Protein AF-A0A536GNC9-F1 (afdb_monomer_lite)

pLDDT: mean 83.38, std 13.68, range [36.19, 98.38]

Sequence (190 aa):
APFADLPMSVCVDLARRFGSRLWTELRVPVYYYGEAATRPDRRELERVRRGGFEDLLAHLGDPDRAPDEGPPTVHPSAGATAVGARIPLIAYNVNLKTTDLQVAKDIAKAIRASSGGLPNVKALGFELADRWKVFSVIRDEARSRGVDVDASEIVGTIPLAAAVGVIKDAVIEPAFRMDQILEKRVWAGE

Radius of gyration: 20.21 Å; chains: 1; bounding box: 56×30×54 Å

Foldseek 3Di:
DDDDPDDLVVLLVVLVVVQQCCCVPVVAFEAEEAPNHPDPQRPDVCSLQPPHLVVLQVCLVPPVNAGPGHRSDGDPVHGHYYTYGDDDDWDWFFAKPDPPLVLQQVLQLQQAPVNVHDPPDHGHRDDDPDGGHPDDSSQVSCVVVVIHTDDHDTDDDDDPVVVVVVVCVVVVDPPDDPCVDPVSVVVVVD

Structure (mmCIF, N/CA/C/O backbone):
data_AF-A0A536GNC9-F1
#
_entry.id   AF-A0A536GNC9-F1
#
loop_
_atom_site.group_PDB
_atom_site.id
_atom_site.type_symbol
_atom_site.label_atom_id
_atom_site.label_alt_id
_atom_site.label_comp_id
_atom_site.label_asym_id
_atom_site.label_entity_id
_atom_site.label_seq_id
_atom_site.pdbx_PDB_ins_code
_atom_site.Cartn_x
_atom_site.Cartn_y
_atom_site.Cartn_z
_atom_site.occupancy
_atom_site.B_iso_or_equiv
_atom_site.auth_seq_id
_atom_site.auth_comp_id
_atom_site.auth_asym_id
_atom_site.auth_atom_id
_atom_site.pdbx_PDB_model_num
ATOM 1 N N . ALA A 1 1 ? -8.498 -0.401 -8.076 1.00 83.31 1 ALA A N 1
ATOM 2 C CA . ALA A 1 1 ? -9.152 -1.269 -7.076 1.00 83.31 1 ALA A CA 1
ATOM 3 C C . ALA A 1 1 ? -10.566 -1.536 -7.563 1.00 83.31 1 ALA A C 1
ATOM 5 O O . ALA A 1 1 ? -11.110 -0.630 -8.191 1.00 83.31 1 ALA A O 1
ATOM 6 N N . PRO A 1 2 ? -11.136 -2.731 -7.341 1.00 85.62 2 PRO A N 1
ATOM 7 C CA . PRO A 1 2 ? -12.496 -3.019 -7.772 1.00 85.62 2 PRO A CA 1
ATOM 8 C C . PRO A 1 2 ? -13.489 -2.132 -7.014 1.00 85.62 2 PRO A C 1
ATOM 10 O O . PRO A 1 2 ? -13.263 -1.782 -5.852 1.00 85.62 2 PRO A O 1
ATOM 13 N N . PHE A 1 3 ? -14.569 -1.763 -7.695 1.00 78.06 3 PHE A N 1
ATOM 14 C CA . PHE A 1 3 ? -15.692 -1.011 -7.149 1.00 78.06 3 PHE A CA 1
ATOM 15 C C . PHE A 1 3 ? -16.983 -1.719 -7.559 1.00 78.06 3 PHE A C 1
ATOM 17 O O . PHE A 1 3 ? -17.076 -2.192 -8.693 1.00 78.06 3 PHE A O 1
ATOM 24 N N . ALA A 1 4 ? -17.940 -1.817 -6.631 1.00 76.75 4 ALA A N 1
ATOM 25 C CA . ALA A 1 4 ? -19.041 -2.778 -6.724 1.00 76.75 4 ALA A CA 1
ATOM 26 C C . ALA A 1 4 ? -18.509 -4.173 -7.130 1.00 76.75 4 ALA A C 1
ATOM 28 O O . ALA A 1 4 ? -17.469 -4.600 -6.624 1.00 76.75 4 ALA A O 1
ATOM 29 N N . ASP A 1 5 ? -19.188 -4.854 -8.048 1.00 81.31 5 ASP A N 1
ATOM 30 C CA . ASP A 1 5 ? -18.934 -6.252 -8.412 1.00 81.31 5 ASP A CA 1
ATOM 31 C C . ASP A 1 5 ? -17.886 -6.427 -9.533 1.00 81.31 5 ASP A C 1
ATOM 33 O O . ASP A 1 5 ? -17.770 -7.497 -10.133 1.00 81.31 5 ASP A O 1
ATOM 37 N N . LEU A 1 6 ? -17.093 -5.385 -9.833 1.00 87.19 6 LEU A N 1
ATOM 38 C CA . LEU A 1 6 ? -16.007 -5.468 -10.816 1.00 87.19 6 LEU A CA 1
ATOM 39 C C . LEU A 1 6 ? -14.949 -6.508 -10.390 1.00 87.19 6 LEU A C 1
ATOM 41 O O . LEU A 1 6 ? -14.378 -6.386 -9.302 1.00 87.19 6 LEU A O 1
ATOM 45 N N . PRO A 1 7 ? -14.603 -7.494 -11.239 1.00 93.69 7 PRO A N 1
ATOM 46 C CA . PRO A 1 7 ? -13.626 -8.516 -10.884 1.00 93.69 7 PRO A CA 1
ATOM 47 C C . PRO A 1 7 ? -12.202 -7.947 -10.826 1.00 93.69 7 PRO A C 1
ATOM 49 O O . PRO A 1 7 ? -11.835 -7.018 -11.551 1.00 93.69 7 PRO A O 1
ATOM 52 N N . MET A 1 8 ? -11.356 -8.551 -9.985 1.00 94.81 8 MET A N 1
ATOM 53 C CA . MET A 1 8 ? -9.970 -8.103 -9.792 1.00 94.81 8 MET A CA 1
ATOM 54 C C . MET A 1 8 ? -9.133 -8.165 -11.081 1.00 94.81 8 MET A C 1
ATOM 56 O O . MET A 1 8 ? -8.259 -7.320 -11.265 1.00 94.81 8 MET A O 1
ATOM 60 N N . SER A 1 9 ? -9.425 -9.102 -11.990 1.00 96.25 9 SER A N 1
ATOM 61 C CA . SER A 1 9 ? -8.770 -9.221 -13.303 1.00 96.25 9 SER A CA 1
ATOM 62 C C . SER A 1 9 ? -8.830 -7.919 -14.104 1.00 96.25 9 SER A C 1
ATOM 64 O O . SER A 1 9 ? -7.792 -7.415 -14.514 1.00 96.25 9 SER A O 1
ATOM 66 N N . VAL A 1 10 ? -10.003 -7.284 -14.198 1.00 95.94 10 VAL A N 1
ATOM 67 C CA . VAL A 1 10 ? -10.166 -5.989 -14.885 1.00 95.94 10 VAL A CA 1
ATOM 68 C C . VAL A 1 10 ? -9.288 -4.904 -14.249 1.00 95.94 10 VAL A C 1
ATOM 70 O O . VAL A 1 10 ? -8.728 -4.064 -14.950 1.00 95.94 10 VAL A O 1
ATOM 73 N N . CYS A 1 11 ? -9.091 -4.936 -12.926 1.00 95.88 11 CYS A N 1
ATOM 74 C CA . CYS A 1 11 ? -8.154 -4.028 -12.260 1.00 95.88 11 CYS A CA 1
ATOM 75 C C . CYS A 1 11 ? -6.682 -4.348 -12.562 1.00 95.88 11 CYS A C 1
ATOM 77 O O . CYS A 1 11 ? -5.886 -3.415 -12.651 1.00 95.88 11 CYS A O 1
ATOM 79 N N . VAL A 1 12 ? -6.312 -5.624 -12.710 1.00 97.69 12 VAL A N 1
ATOM 80 C CA . VAL A 1 12 ? -4.961 -6.059 -13.111 1.00 97.69 12 VAL A CA 1
ATOM 81 C C . VAL A 1 12 ? -4.659 -5.623 -14.544 1.00 97.69 12 VAL A C 1
ATOM 83 O O . VAL A 1 12 ? -3.610 -5.028 -14.791 1.00 97.69 12 VAL A O 1
ATOM 86 N N . ASP A 1 13 ? -5.600 -5.832 -15.462 1.00 97.69 13 ASP A N 1
ATOM 87 C CA . ASP A 1 13 ? -5.461 -5.458 -16.869 1.00 97.69 13 ASP A CA 1
ATOM 88 C C . ASP A 1 13 ? -5.359 -3.936 -17.033 1.00 97.69 13 ASP A C 1
ATOM 90 O O . ASP A 1 13 ? -4.504 -3.443 -17.768 1.00 97.69 13 ASP A O 1
ATOM 94 N N . LEU A 1 14 ? -6.176 -3.167 -16.301 1.00 97.38 14 LEU A N 1
ATOM 95 C CA . LEU A 1 14 ? -6.074 -1.704 -16.269 1.00 97.38 14 LEU A CA 1
ATOM 96 C C . LEU A 1 14 ? -4.754 -1.225 -15.649 1.00 97.38 14 LEU A C 1
ATOM 98 O O . LEU A 1 14 ? -4.153 -0.291 -16.177 1.00 97.38 14 LEU A O 1
ATOM 102 N N . ALA A 1 15 ? -4.272 -1.865 -14.579 1.00 97.88 15 ALA A N 1
ATOM 103 C CA . ALA A 1 15 ? -2.987 -1.535 -13.965 1.00 97.88 15 ALA A CA 1
ATOM 104 C C . ALA A 1 15 ? -1.817 -1.761 -14.940 1.00 97.88 15 ALA A C 1
ATOM 106 O O . ALA A 1 15 ? -0.984 -0.873 -15.108 1.00 97.88 15 ALA A O 1
ATOM 107 N N . ARG A 1 16 ? -1.787 -2.900 -15.642 1.00 97.88 16 ARG A N 1
ATOM 108 C CA . ARG A 1 16 ? -0.739 -3.213 -16.631 1.00 97.88 16 ARG A CA 1
ATOM 109 C C . ARG A 1 16 ? -0.825 -2.326 -17.877 1.00 97.88 16 ARG A C 1
ATOM 111 O O . ARG A 1 16 ? 0.182 -1.792 -18.329 1.00 97.88 16 ARG A O 1
ATOM 118 N N . ARG A 1 17 ? -2.033 -2.051 -18.380 1.00 98.31 17 ARG A N 1
ATOM 119 C CA . ARG A 1 17 ? -2.236 -1.087 -19.480 1.00 98.31 17 ARG A CA 1
ATOM 120 C C . ARG A 1 17 ? -1.824 0.337 -19.100 1.00 98.31 17 ARG A C 1
ATOM 122 O O . ARG A 1 17 ? -1.319 1.055 -19.956 1.00 98.31 17 ARG A O 1
ATOM 129 N N . PHE A 1 18 ? -2.019 0.753 -17.848 1.00 98.38 18 PHE A N 1
ATOM 130 C CA . PHE A 1 18 ? -1.536 2.046 -17.362 1.00 98.38 18 PHE A CA 1
ATOM 131 C C . PHE A 1 18 ? -0.007 2.077 -17.255 1.00 98.38 18 PHE A C 1
ATOM 133 O O . PHE A 1 18 ? 0.606 3.012 -17.760 1.00 98.38 18 PHE A O 1
ATOM 140 N N . GLY A 1 19 ? 0.613 1.058 -16.651 1.00 98.19 19 GLY A N 1
ATOM 141 C CA . GLY A 1 19 ? 2.067 1.007 -16.473 1.00 98.19 19 GLY A CA 1
ATOM 142 C C . GLY A 1 19 ? 2.832 1.003 -17.800 1.00 98.19 19 GLY A C 1
ATOM 143 O O . GLY A 1 19 ? 3.713 1.837 -18.006 1.00 98.19 19 GLY A O 1
ATOM 144 N N . SER A 1 20 ? 2.422 0.156 -18.746 1.00 98.12 20 SER A N 1
ATOM 145 C CA . SER A 1 20 ? 3.056 0.087 -20.067 1.00 98.12 20 SER A CA 1
ATOM 146 C C . SER A 1 20 ? 2.907 1.388 -20.871 1.00 98.12 20 SER A C 1
ATOM 148 O O . SER A 1 20 ? 3.845 1.820 -21.546 1.00 98.12 20 SER A O 1
ATOM 150 N N . ARG A 1 21 ? 1.774 2.098 -20.730 1.00 98.38 21 ARG A N 1
ATOM 151 C CA . ARG A 1 21 ? 1.611 3.461 -21.268 1.00 98.38 21 ARG A CA 1
ATOM 152 C C . ARG A 1 21 ? 2.503 4.484 -20.562 1.00 98.38 21 ARG A C 1
ATOM 154 O O . ARG A 1 21 ? 3.123 5.290 -21.245 1.00 98.38 21 ARG A O 1
ATOM 161 N N . LEU A 1 22 ? 2.617 4.441 -19.232 1.00 97.75 22 LEU A N 1
ATOM 162 C CA . LEU A 1 22 ? 3.459 5.363 -18.457 1.00 97.75 22 LEU A CA 1
ATOM 163 C C . LEU A 1 22 ? 4.936 5.271 -18.879 1.00 97.75 22 LEU A C 1
ATOM 165 O O . LEU A 1 22 ? 5.591 6.295 -19.082 1.00 97.75 22 LEU A O 1
ATOM 169 N N . TRP A 1 23 ? 5.436 4.051 -19.091 1.00 97.81 23 TRP A N 1
ATOM 170 C CA . TRP A 1 23 ? 6.768 3.833 -19.651 1.00 97.81 23 TRP A CA 1
ATOM 171 C C . TRP A 1 23 ? 6.865 4.286 -21.119 1.00 97.81 23 TRP A C 1
ATOM 173 O O . TRP A 1 23 ? 7.813 4.978 -21.492 1.00 97.81 23 TRP A O 1
ATOM 183 N N . THR A 1 24 ? 5.898 3.924 -21.966 1.00 97.88 24 THR A N 1
ATOM 184 C CA . THR A 1 24 ? 5.956 4.209 -23.411 1.00 97.88 24 THR A CA 1
ATOM 185 C C . THR A 1 24 ? 5.869 5.705 -23.730 1.00 97.88 24 THR A C 1
ATOM 187 O O . THR A 1 24 ? 6.629 6.193 -24.566 1.00 97.88 24 THR A O 1
ATOM 190 N N . GLU A 1 25 ? 4.964 6.425 -23.064 1.00 97.88 25 GLU A N 1
ATOM 191 C CA . GLU A 1 25 ? 4.634 7.829 -23.340 1.00 97.88 25 GLU A CA 1
ATOM 192 C C . GLU A 1 25 ? 5.481 8.811 -22.521 1.00 97.88 25 GLU A C 1
ATOM 194 O O . GLU A 1 25 ? 5.893 9.838 -23.053 1.00 97.88 25 GLU A O 1
ATOM 199 N N . LEU A 1 26 ? 5.768 8.503 -21.246 1.00 97.25 26 LEU A N 1
ATOM 200 C CA . LEU A 1 26 ? 6.447 9.423 -20.318 1.00 97.25 26 LEU A CA 1
ATOM 201 C C . LEU A 1 26 ? 7.833 8.947 -19.855 1.00 97.25 26 LEU A C 1
ATOM 203 O O . LEU A 1 26 ? 8.497 9.658 -19.107 1.00 97.25 26 LEU A O 1
ATOM 207 N N . ARG A 1 27 ? 8.287 7.757 -20.277 1.00 97.50 27 ARG A N 1
ATOM 208 C CA . ARG A 1 27 ? 9.595 7.175 -19.907 1.00 97.50 27 ARG A CA 1
ATOM 209 C C . ARG A 1 27 ? 9.839 7.067 -18.396 1.00 97.50 27 ARG A C 1
ATOM 211 O O . ARG A 1 27 ? 10.986 7.037 -17.955 1.00 97.50 27 ARG A O 1
ATOM 218 N N . VAL A 1 28 ? 8.770 6.949 -17.606 1.00 97.81 28 VAL A N 1
ATOM 219 C CA . VAL A 1 28 ? 8.854 6.671 -16.165 1.00 97.81 28 VAL A CA 1
ATOM 220 C C . VAL A 1 28 ? 8.891 5.153 -15.957 1.00 97.81 28 VAL A C 1
ATOM 222 O O . VAL A 1 28 ? 7.951 4.484 -16.388 1.00 97.81 28 VAL A O 1
ATOM 225 N N . PRO A 1 29 ? 9.935 4.589 -15.320 1.00 97.44 29 PRO A N 1
ATOM 226 C CA . PRO A 1 29 ? 9.995 3.158 -15.032 1.00 97.44 29 PRO A CA 1
ATOM 227 C C . PRO A 1 29 ? 8.889 2.720 -14.067 1.00 97.44 29 PRO A C 1
ATOM 229 O O . PRO A 1 29 ? 8.530 3.460 -13.142 1.00 97.44 29 PRO A O 1
ATOM 232 N N . VAL A 1 30 ? 8.352 1.514 -14.268 1.00 98.06 30 VAL A N 1
ATOM 233 C CA . VAL A 1 30 ? 7.195 1.005 -13.512 1.00 98.06 30 VAL A CA 1
ATOM 234 C C . VAL A 1 30 ? 7.525 -0.271 -12.754 1.00 98.06 30 VAL A C 1
ATOM 236 O O . VAL A 1 30 ? 8.166 -1.169 -13.287 1.00 98.06 30 VAL A O 1
ATOM 239 N N . TYR A 1 31 ? 7.010 -0.368 -11.531 1.00 97.50 31 TYR A N 1
ATOM 240 C CA . TYR A 1 31 ? 7.010 -1.582 -10.718 1.00 97.50 31 TYR A CA 1
ATOM 241 C C . TYR A 1 31 ? 5.572 -2.038 -10.462 1.00 97.50 31 TYR A C 1
ATOM 243 O O . TYR A 1 31 ? 4.767 -1.265 -9.930 1.00 97.50 31 TYR A O 1
ATOM 251 N N . TYR A 1 32 ? 5.235 -3.283 -10.801 1.00 98.12 32 TYR A N 1
ATOM 252 C CA . TYR A 1 32 ? 3.892 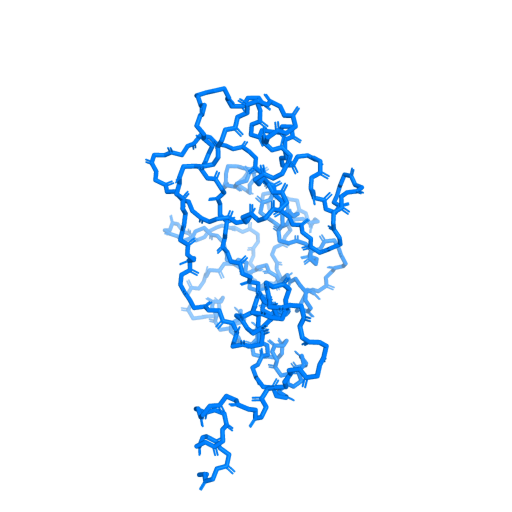-3.819 -10.572 1.00 98.12 32 TYR A CA 1
ATOM 253 C C . TYR A 1 32 ? 3.761 -4.445 -9.179 1.00 98.12 32 TYR A C 1
ATOM 255 O O . TYR A 1 32 ? 4.533 -5.328 -8.811 1.00 98.12 32 TYR A O 1
ATOM 263 N N . TYR A 1 33 ? 2.746 -4.023 -8.417 1.00 97.44 33 TYR A N 1
ATOM 264 C CA . TYR A 1 33 ? 2.484 -4.507 -7.055 1.00 97.44 33 TYR A CA 1
ATOM 265 C C . TYR A 1 33 ? 1.042 -4.996 -6.842 1.00 97.44 33 TYR A C 1
ATOM 267 O O . TYR A 1 33 ? 0.150 -4.802 -7.678 1.00 97.44 33 TYR A O 1
ATOM 275 N N . GLY A 1 34 ? 0.806 -5.642 -5.697 1.00 94.94 34 GLY A N 1
ATOM 276 C CA . GLY A 1 34 ? -0.478 -6.254 -5.362 1.00 94.94 34 GLY A CA 1
ATOM 277 C C . GLY A 1 34 ? -0.826 -7.395 -6.316 1.00 94.94 34 GLY A C 1
ATOM 278 O O . GLY A 1 34 ? 0.040 -8.147 -6.749 1.00 94.94 34 GLY A O 1
ATOM 279 N N . GLU A 1 35 ? -2.096 -7.489 -6.689 1.00 96.56 35 GLU A N 1
ATOM 280 C CA . GLU A 1 35 ? -2.624 -8.493 -7.619 1.00 96.56 35 GLU A CA 1
ATOM 281 C C . GLU A 1 35 ? -2.127 -8.290 -9.061 1.00 96.56 35 GLU A C 1
ATOM 283 O O . GLU A 1 35 ? -2.230 -9.197 -9.881 1.00 96.56 35 GLU A O 1
ATOM 288 N N . ALA A 1 36 ? -1.570 -7.115 -9.386 1.00 97.44 36 ALA A N 1
ATOM 289 C CA . ALA A 1 36 ? -0.965 -6.862 -10.695 1.00 97.44 36 ALA A CA 1
ATOM 290 C C . ALA A 1 36 ? 0.493 -7.338 -10.794 1.00 97.44 36 ALA A C 1
ATOM 292 O O . ALA A 1 36 ? 1.027 -7.388 -11.908 1.00 97.44 36 ALA A O 1
ATOM 293 N N . ALA A 1 37 ? 1.125 -7.679 -9.663 1.00 96.69 37 ALA A N 1
ATOM 294 C CA . ALA A 1 37 ? 2.538 -8.030 -9.585 1.00 96.69 37 ALA A CA 1
ATOM 295 C C . ALA A 1 37 ? 2.928 -9.153 -10.560 1.00 96.69 37 ALA A C 1
ATOM 297 O O . ALA A 1 37 ? 2.192 -10.114 -10.785 1.00 96.69 37 ALA A O 1
ATOM 298 N N . THR A 1 38 ? 4.111 -9.008 -11.144 1.00 94.50 38 THR A N 1
ATOM 299 C CA . THR A 1 38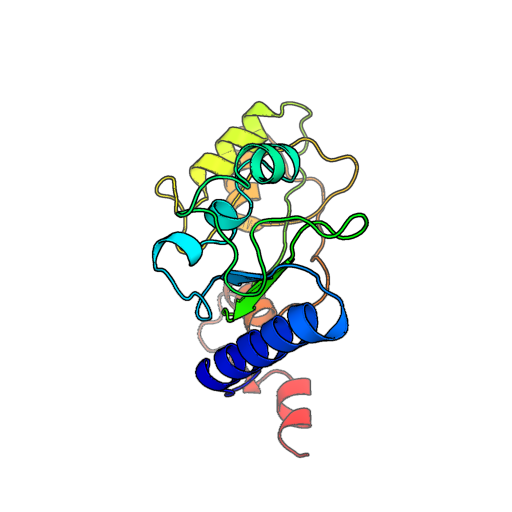 ? 4.775 -9.988 -12.020 1.00 94.50 38 THR A CA 1
ATOM 300 C C . THR A 1 38 ? 5.481 -11.079 -11.215 1.00 94.50 38 THR A C 1
ATOM 302 O O . THR A 1 38 ? 5.533 -12.232 -11.634 1.00 94.50 38 THR A O 1
ATOM 305 N N . ARG A 1 39 ? 6.008 -10.708 -10.041 1.00 92.88 39 ARG A N 1
ATOM 306 C CA . ARG A 1 39 ? 6.803 -11.546 -9.140 1.00 92.88 39 ARG A CA 1
ATOM 307 C C . ARG A 1 39 ? 6.163 -11.606 -7.740 1.00 92.88 39 ARG A C 1
ATOM 309 O O . ARG A 1 39 ? 5.680 -10.577 -7.258 1.00 92.88 39 ARG A O 1
ATOM 316 N N . PRO A 1 40 ? 6.189 -12.757 -7.034 1.00 92.06 40 PRO A N 1
ATOM 317 C CA . PRO A 1 40 ? 5.564 -12.893 -5.710 1.00 92.06 40 PRO A CA 1
ATOM 318 C C . PRO A 1 40 ? 6.115 -11.943 -4.636 1.00 92.06 40 PRO A C 1
ATOM 320 O O . PRO A 1 40 ? 5.386 -11.533 -3.734 1.00 92.06 40 PRO A O 1
ATOM 323 N N . ASP A 1 41 ? 7.392 -11.566 -4.729 1.00 91.00 41 ASP A N 1
ATOM 324 C CA . ASP A 1 41 ? 8.061 -10.654 -3.799 1.00 91.00 41 ASP A CA 1
ATOM 325 C C . ASP A 1 41 ? 7.579 -9.198 -3.915 1.00 91.00 41 ASP A C 1
ATOM 327 O O . ASP A 1 41 ? 7.687 -8.453 -2.940 1.00 91.00 41 ASP A O 1
ATOM 331 N N . ARG A 1 42 ? 6.985 -8.813 -5.053 1.00 93.75 42 ARG A N 1
ATOM 332 C CA . ARG A 1 42 ? 6.457 -7.462 -5.319 1.00 93.75 42 ARG A CA 1
ATOM 333 C C . ARG A 1 42 ? 4.992 -7.269 -4.913 1.00 93.75 42 ARG A C 1
ATOM 335 O O . ARG A 1 42 ? 4.492 -6.150 -4.976 1.00 93.75 42 ARG A O 1
ATOM 342 N N . ARG A 1 43 ? 4.292 -8.314 -4.442 1.00 93.81 43 ARG A N 1
ATOM 343 C CA . ARG A 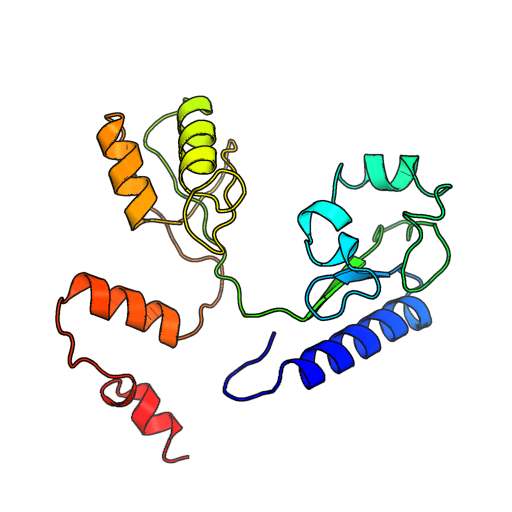1 43 ? 2.877 -8.209 -4.019 1.00 93.81 43 ARG A CA 1
ATOM 344 C C . ARG A 1 43 ? 2.675 -7.155 -2.920 1.00 93.81 43 ARG A C 1
ATOM 346 O O . ARG A 1 43 ? 1.702 -6.406 -2.957 1.00 93.81 43 ARG A O 1
ATOM 353 N N . GLU A 1 44 ? 3.624 -7.045 -1.992 1.00 90.56 44 GLU A N 1
ATOM 354 C CA . GLU A 1 44 ? 3.607 -6.037 -0.927 1.00 90.56 44 GLU A CA 1
ATOM 355 C C . GLU A 1 44 ? 4.284 -4.729 -1.355 1.00 90.56 44 GLU A C 1
ATOM 357 O O . GLU A 1 44 ? 5.491 -4.689 -1.601 1.00 90.56 44 GLU A O 1
ATOM 362 N N . LEU A 1 45 ? 3.529 -3.625 -1.354 1.00 91.44 45 LEU A N 1
ATOM 363 C CA . LEU A 1 45 ? 4.037 -2.296 -1.718 1.00 91.44 45 LEU A CA 1
ATOM 364 C C . LEU A 1 45 ? 5.241 -1.869 -0.859 1.00 91.44 45 LEU A C 1
ATOM 366 O O . LEU A 1 45 ? 6.146 -1.210 -1.355 1.00 91.44 45 LEU A O 1
ATOM 370 N N . GLU A 1 46 ? 5.287 -2.262 0.416 1.00 89.50 46 GLU A N 1
ATOM 371 C CA . GLU A 1 46 ? 6.382 -1.972 1.356 1.00 89.50 46 GLU A CA 1
ATOM 372 C C . GLU A 1 46 ? 7.669 -2.764 1.070 1.00 89.50 46 GLU A C 1
ATOM 374 O O . GLU A 1 46 ? 8.720 -2.439 1.622 1.00 89.50 46 GLU A O 1
ATOM 379 N N . ARG A 1 47 ? 7.611 -3.793 0.213 1.00 90.00 47 ARG A N 1
ATOM 380 C CA . ARG A 1 47 ? 8.809 -4.409 -0.373 1.00 90.00 47 ARG A CA 1
ATOM 381 C C . ARG A 1 47 ? 9.284 -3.603 -1.580 1.00 90.00 47 ARG A C 1
ATOM 383 O O . ARG A 1 47 ? 10.462 -3.279 -1.639 1.00 90.00 47 ARG A O 1
ATOM 390 N N . VAL A 1 48 ? 8.366 -3.214 -2.468 1.00 92.19 48 VAL A N 1
ATOM 391 C CA . VAL A 1 48 ? 8.669 -2.432 -3.683 1.00 92.19 48 VAL A CA 1
ATOM 392 C C . VAL A 1 48 ? 9.270 -1.057 -3.357 1.00 92.19 48 VAL A C 1
ATOM 394 O O . VAL A 1 48 ? 10.264 -0.675 -3.959 1.00 92.19 48 VAL A O 1
ATOM 397 N N . ARG A 1 49 ? 8.720 -0.330 -2.371 1.00 92.19 49 ARG A N 1
ATOM 398 C CA . ARG A 1 49 ? 9.215 0.998 -1.937 1.00 92.19 49 ARG A CA 1
ATOM 399 C C . ARG A 1 49 ? 10.216 0.959 -0.772 1.00 92.19 49 ARG A C 1
ATOM 401 O O . ARG A 1 49 ? 10.375 1.957 -0.067 1.00 92.19 49 ARG A O 1
ATOM 408 N N . ARG A 1 50 ? 10.822 -0.200 -0.487 1.00 89.44 50 ARG A N 1
ATOM 409 C CA . ARG A 1 50 ? 11.777 -0.338 0.624 1.00 89.44 50 ARG A CA 1
ATOM 410 C C . ARG A 1 50 ? 12.940 0.641 0.435 1.00 89.44 50 ARG A C 1
ATOM 412 O O . ARG A 1 50 ? 13.431 0.793 -0.672 1.00 89.44 50 ARG A O 1
ATOM 419 N N . GLY A 1 51 ? 13.337 1.306 1.521 1.00 87.12 51 GLY A N 1
ATOM 420 C CA . GLY A 1 51 ? 14.481 2.222 1.545 1.00 87.12 51 GLY A CA 1
ATOM 421 C C . GLY A 1 51 ? 14.291 3.568 0.827 1.00 87.12 51 GLY A C 1
ATOM 422 O O . GLY A 1 51 ? 15.181 4.405 0.905 1.00 87.12 51 GLY A O 1
ATOM 423 N N . GLY A 1 52 ? 13.140 3.822 0.195 1.00 90.31 52 GLY A N 1
ATOM 424 C CA . GLY A 1 52 ? 12.842 5.116 -0.426 1.00 90.31 52 GLY A CA 1
ATOM 425 C C . GLY A 1 52 ? 13.479 5.304 -1.806 1.00 90.31 52 GLY A C 1
ATOM 426 O O . GLY A 1 52 ? 13.631 4.351 -2.570 1.00 90.31 52 GLY A O 1
ATOM 427 N N . PHE A 1 53 ? 13.792 6.553 -2.149 1.00 90.44 53 PHE A N 1
ATOM 428 C CA . PHE A 1 53 ? 14.346 6.922 -3.456 1.00 90.44 53 PHE A CA 1
ATOM 429 C C . PHE A 1 53 ? 15.862 6.690 -3.508 1.00 90.44 53 PHE A C 1
ATOM 431 O O . PHE A 1 53 ? 16.407 6.252 -4.518 1.00 90.44 53 PHE A O 1
ATOM 438 N N . GLU A 1 54 ? 16.527 6.906 -2.382 1.00 92.75 54 GLU A N 1
ATOM 439 C CA . GLU A 1 54 ? 17.963 6.772 -2.172 1.00 92.75 54 GLU A CA 1
ATOM 440 C C . GLU A 1 54 ? 18.400 5.305 -2.312 1.00 92.75 54 GLU A C 1
ATOM 442 O O . GLU A 1 54 ? 19.371 4.997 -3.003 1.00 92.75 54 GLU A O 1
ATOM 447 N N . ASP A 1 55 ? 17.632 4.380 -1.726 1.00 92.69 55 ASP A N 1
ATOM 448 C CA . ASP A 1 55 ? 17.858 2.937 -1.855 1.00 92.69 55 ASP A CA 1
ATOM 449 C C . ASP A 1 55 ? 17.521 2.406 -3.258 1.00 92.69 55 ASP A C 1
ATOM 451 O O . ASP A 1 55 ? 18.181 1.485 -3.736 1.00 92.69 55 ASP A O 1
ATOM 455 N N . LEU A 1 56 ? 16.542 3.005 -3.952 1.00 92.00 56 LEU A N 1
ATOM 456 C CA . LEU A 1 56 ? 16.276 2.712 -5.364 1.00 92.00 56 LEU A CA 1
ATOM 457 C C . LEU A 1 56 ? 17.478 3.103 -6.237 1.00 92.00 56 LEU A C 1
ATOM 459 O O . LEU A 1 56 ? 17.940 2.275 -7.019 1.00 92.00 56 LEU A O 1
ATOM 463 N N . LEU A 1 57 ? 18.015 4.318 -6.069 1.00 92.31 57 LEU A N 1
ATOM 464 C CA . LEU A 1 57 ? 19.211 4.784 -6.783 1.00 92.31 57 LEU A CA 1
ATOM 465 C C . LEU A 1 57 ? 20.420 3.868 -6.544 1.00 92.31 57 LEU A C 1
ATOM 467 O O . LEU A 1 57 ? 21.124 3.524 -7.493 1.00 92.31 57 LEU A O 1
ATOM 471 N N . ALA A 1 58 ? 20.635 3.434 -5.298 1.00 93.19 58 ALA A N 1
ATOM 472 C CA . ALA A 1 58 ? 21.735 2.541 -4.932 1.00 93.19 58 ALA A CA 1
ATOM 473 C C . ALA A 1 58 ? 21.653 1.144 -5.584 1.00 93.19 58 ALA A C 1
ATOM 475 O O . ALA A 1 58 ? 22.676 0.473 -5.708 1.00 93.19 58 ALA A O 1
ATOM 476 N N . HIS A 1 59 ? 20.465 0.712 -6.022 1.00 91.25 59 HIS A N 1
ATOM 477 C CA . HIS A 1 59 ? 20.213 -0.635 -6.547 1.00 91.25 59 HIS A CA 1
ATOM 478 C C . HIS A 1 59 ? 19.786 -0.671 -8.026 1.00 91.25 59 HIS A C 1
ATOM 480 O O . HIS A 1 59 ? 19.309 -1.698 -8.501 1.00 91.25 59 HIS A O 1
ATOM 486 N N . LEU A 1 60 ? 19.997 0.399 -8.801 1.00 88.56 60 LEU A N 1
ATOM 487 C CA . LEU A 1 60 ? 19.719 0.384 -10.249 1.00 88.56 60 LEU A CA 1
ATOM 488 C C . LEU A 1 60 ? 20.561 -0.650 -11.028 1.00 88.56 60 LEU A C 1
ATOM 490 O O . LEU A 1 60 ? 20.185 -1.059 -12.119 1.00 88.56 60 LEU A O 1
ATOM 494 N N . GLY A 1 61 ? 21.689 -1.107 -10.477 1.00 84.38 61 GLY A N 1
ATOM 495 C CA . GLY A 1 61 ? 22.488 -2.188 -11.066 1.00 84.38 61 GLY A CA 1
ATOM 496 C C . GLY A 1 61 ? 21.987 -3.611 -10.773 1.00 84.38 61 GLY A C 1
ATOM 497 O O . GLY A 1 61 ? 22.556 -4.556 -11.310 1.00 84.38 61 GLY A O 1
ATOM 498 N N . ASP A 1 62 ? 20.977 -3.783 -9.914 1.00 90.62 62 ASP A N 1
ATOM 499 C CA . ASP A 1 62 ? 20.527 -5.084 -9.405 1.00 90.62 62 ASP A CA 1
ATOM 500 C C . ASP A 1 62 ? 19.405 -5.687 -10.286 1.00 90.62 62 ASP A C 1
ATOM 502 O O . ASP A 1 62 ? 18.295 -5.141 -10.322 1.00 90.62 62 ASP A O 1
ATOM 506 N N . PRO A 1 63 ? 19.636 -6.829 -10.973 1.00 88.06 63 PRO A N 1
ATOM 507 C CA . PRO A 1 63 ? 18.621 -7.481 -11.803 1.00 88.06 63 PRO A CA 1
ATOM 508 C C . PRO A 1 63 ? 17.363 -7.904 -11.034 1.00 88.06 63 PRO A C 1
ATOM 510 O O . PRO A 1 63 ? 16.273 -7.902 -11.607 1.00 88.06 63 PRO A O 1
ATOM 513 N N . ASP A 1 64 ? 17.468 -8.224 -9.740 1.00 87.88 64 ASP A N 1
ATOM 514 C CA . ASP A 1 64 ? 16.305 -8.589 -8.926 1.00 87.88 64 ASP A CA 1
ATOM 515 C C . ASP A 1 64 ? 15.426 -7.380 -8.571 1.00 87.88 64 ASP A C 1
ATOM 517 O O . ASP A 1 64 ? 14.214 -7.513 -8.339 1.00 87.88 64 ASP A O 1
ATOM 521 N N . ARG A 1 65 ? 16.007 -6.178 -8.619 1.00 88.56 65 ARG A N 1
ATOM 522 C CA . ARG A 1 65 ? 15.334 -4.892 -8.391 1.00 88.56 65 ARG A CA 1
ATOM 523 C C . ARG A 1 65 ? 15.069 -4.099 -9.677 1.00 88.56 65 ARG A C 1
ATOM 525 O O . ARG A 1 65 ? 14.565 -2.979 -9.593 1.00 88.56 65 ARG A O 1
ATOM 532 N N . ALA A 1 66 ? 15.300 -4.681 -10.855 1.00 93.25 66 ALA A N 1
ATOM 533 C CA . ALA A 1 66 ? 14.943 -4.074 -12.139 1.00 93.25 66 ALA A CA 1
ATOM 534 C C . ALA A 1 66 ? 13.416 -3.833 -12.265 1.00 93.25 66 ALA A C 1
ATOM 536 O O . ALA A 1 66 ? 12.631 -4.653 -11.776 1.00 93.25 66 ALA A O 1
ATOM 537 N N . PRO A 1 67 ? 12.963 -2.734 -12.895 1.00 96.00 67 PRO A N 1
ATOM 538 C CA . PRO A 1 67 ? 11.542 -2.444 -13.090 1.00 96.00 67 PRO A CA 1
ATOM 539 C C . PRO A 1 67 ? 10.858 -3.463 -14.011 1.00 96.00 67 PRO A C 1
ATOM 541 O O . PRO A 1 67 ? 11.503 -4.222 -14.729 1.00 96.00 67 PRO A O 1
ATOM 544 N N . ASP A 1 68 ? 9.530 -3.485 -13.959 1.00 96.81 68 ASP A N 1
ATOM 545 C CA . ASP A 1 68 ? 8.679 -4.328 -14.799 1.00 96.81 68 ASP A CA 1
ATOM 546 C C . ASP A 1 68 ? 8.395 -3.699 -16.175 1.00 96.81 68 ASP A C 1
ATOM 548 O O . ASP A 1 68 ? 8.183 -4.419 -17.147 1.00 96.81 68 ASP A O 1
ATOM 552 N N . GLU A 1 69 ? 8.426 -2.364 -16.275 1.00 97.44 69 GLU A N 1
ATOM 553 C CA . GLU A 1 69 ? 8.438 -1.636 -17.551 1.00 97.44 69 GLU A CA 1
ATOM 554 C C . GLU A 1 69 ? 9.603 -0.636 -17.560 1.00 97.44 69 GLU A C 1
ATOM 556 O O . GLU A 1 69 ? 9.749 0.169 -16.633 1.00 97.44 69 GLU A O 1
ATOM 561 N N . GLY A 1 70 ? 10.390 -0.651 -18.637 1.00 95.56 70 GLY A N 1
ATOM 562 C CA . GLY A 1 70 ? 11.540 0.233 -18.843 1.00 95.56 70 GLY A CA 1
ATOM 563 C C . GLY A 1 70 ? 12.894 -0.354 -18.419 1.00 95.56 70 GLY A C 1
ATOM 564 O O . GLY A 1 70 ? 12.967 -1.471 -17.913 1.00 95.56 70 GLY A O 1
ATOM 565 N N . PRO A 1 71 ? 13.998 0.371 -18.677 1.00 94.69 71 PRO A N 1
ATOM 566 C CA . PRO A 1 71 ? 15.324 0.015 -18.189 1.00 94.69 71 PRO A CA 1
ATOM 567 C C . PRO A 1 71 ? 15.444 0.325 -16.685 1.00 94.69 71 PRO A C 1
ATOM 569 O O . PRO A 1 71 ? 14.685 1.152 -16.173 1.00 94.69 71 PRO A O 1
ATOM 572 N N . PRO A 1 72 ? 16.422 -0.263 -15.974 1.00 93.06 72 PRO A N 1
ATOM 573 C CA . PRO A 1 72 ? 16.681 0.048 -14.573 1.00 93.06 72 PRO A CA 1
ATOM 574 C C . PRO A 1 72 ? 17.391 1.405 -14.435 1.00 93.06 72 PRO A C 1
ATOM 576 O O . PRO A 1 72 ? 18.599 1.509 -14.238 1.00 93.06 72 PRO A O 1
ATOM 579 N N . THR A 1 73 ? 16.614 2.473 -14.578 1.00 92.69 73 THR A N 1
ATOM 580 C CA . THR A 1 73 ? 17.010 3.866 -14.349 1.00 92.69 73 THR A CA 1
ATOM 581 C C . THR A 1 73 ? 15.952 4.561 -13.482 1.00 92.69 73 THR A C 1
ATOM 583 O O . THR A 1 73 ? 15.057 3.912 -12.939 1.00 92.69 73 THR A O 1
ATOM 586 N N . VAL A 1 74 ? 16.027 5.886 -13.343 1.00 94.38 74 VAL A N 1
ATOM 587 C CA . VAL A 1 74 ? 14.925 6.710 -12.824 1.00 94.38 74 VAL A CA 1
ATOM 588 C C . VAL A 1 74 ? 14.627 7.857 -13.785 1.00 94.38 74 VAL A C 1
ATOM 590 O O . VAL A 1 74 ? 15.523 8.358 -14.466 1.00 94.38 74 VAL A O 1
ATOM 593 N N . HIS A 1 75 ? 13.373 8.303 -13.827 1.00 95.56 75 HIS A N 1
ATOM 594 C CA . HIS A 1 75 ? 12.997 9.524 -14.528 1.00 95.56 75 HIS A CA 1
ATOM 595 C C . HIS A 1 75 ? 13.469 10.756 -13.728 1.00 95.56 75 HIS A C 1
ATOM 597 O O . HIS A 1 75 ? 13.116 10.852 -12.547 1.00 95.56 75 HIS A O 1
ATOM 603 N N . PRO A 1 76 ? 14.194 11.727 -14.325 1.00 91.38 76 PRO A N 1
ATOM 604 C CA . PRO A 1 76 ? 14.877 12.794 -13.578 1.00 91.38 76 PRO A CA 1
ATOM 605 C C . PRO A 1 76 ? 14.002 13.617 -12.623 1.00 91.38 76 PRO A C 1
ATOM 607 O O . PRO A 1 76 ? 14.487 14.062 -11.589 1.00 91.38 76 PRO A O 1
ATOM 610 N N . SER A 1 77 ? 12.720 13.809 -12.948 1.00 92.19 77 SER A N 1
ATOM 611 C CA . SER A 1 77 ? 11.759 14.568 -12.130 1.00 92.19 77 SER A CA 1
ATOM 612 C C . SER A 1 77 ? 10.641 13.726 -11.502 1.00 92.19 77 SER A C 1
ATOM 614 O O . SER A 1 77 ? 9.785 14.283 -10.820 1.00 92.19 77 SER A O 1
ATOM 616 N N . ALA A 1 78 ? 10.605 12.409 -11.746 1.00 90.62 78 ALA A N 1
ATOM 617 C CA . ALA A 1 78 ? 9.487 11.545 -11.331 1.00 90.62 78 ALA A CA 1
ATOM 618 C C . ALA A 1 78 ? 9.907 10.215 -10.675 1.00 90.62 78 ALA A C 1
ATOM 620 O O . ALA A 1 78 ? 9.044 9.450 -10.248 1.00 90.62 78 ALA A O 1
ATOM 621 N N . GLY A 1 79 ? 11.208 9.919 -10.583 1.00 94.44 79 GLY A N 1
ATOM 622 C CA . GLY A 1 79 ? 11.700 8.685 -9.973 1.00 94.44 79 GLY A CA 1
ATOM 623 C C . GLY A 1 79 ? 11.262 7.442 -10.753 1.00 94.44 79 GLY A C 1
ATOM 624 O O . GLY A 1 79 ? 11.491 7.342 -11.958 1.00 94.44 79 GLY A O 1
ATOM 625 N N . ALA A 1 80 ? 10.616 6.506 -10.062 1.00 95.62 80 ALA A N 1
ATOM 626 C CA . ALA A 1 80 ? 9.927 5.359 -10.648 1.00 95.62 80 ALA A CA 1
ATOM 627 C C . ALA A 1 80 ? 8.563 5.177 -9.962 1.00 95.62 80 ALA A C 1
ATOM 629 O O . ALA A 1 80 ? 8.386 5.564 -8.805 1.00 95.62 80 ALA A O 1
ATOM 630 N N . THR A 1 81 ? 7.585 4.595 -10.661 1.00 96.81 81 THR A N 1
ATOM 631 C CA . THR A 1 81 ? 6.189 4.529 -10.193 1.00 96.81 81 THR A CA 1
ATOM 632 C C . THR A 1 81 ? 5.758 3.104 -9.848 1.00 96.81 81 THR A C 1
ATOM 634 O O . THR A 1 81 ? 5.850 2.196 -10.670 1.00 96.81 81 THR A O 1
ATOM 637 N N . ALA A 1 82 ? 5.210 2.909 -8.646 1.00 96.75 82 ALA A N 1
ATOM 638 C CA . ALA A 1 82 ? 4.574 1.653 -8.253 1.00 96.75 82 ALA A CA 1
ATOM 639 C C . ALA A 1 82 ? 3.094 1.633 -8.686 1.00 96.75 82 ALA A C 1
ATOM 641 O O . ALA A 1 82 ? 2.274 2.398 -8.172 1.00 96.75 82 ALA A O 1
ATOM 642 N N . VAL A 1 83 ? 2.737 0.737 -9.606 1.00 98.00 83 VAL A N 1
ATOM 643 C CA . VAL A 1 83 ? 1.386 0.588 -10.179 1.00 98.00 83 VAL A CA 1
ATOM 644 C C . VAL A 1 83 ? 0.785 -0.738 -9.715 1.00 98.00 83 VAL A C 1
ATOM 646 O O . VAL A 1 83 ? 1.474 -1.752 -9.696 1.00 98.00 83 VAL A O 1
ATOM 649 N N . GLY A 1 84 ? -0.492 -0.782 -9.321 1.00 96.75 84 GLY A N 1
ATOM 650 C CA . GLY A 1 84 ? -1.031 -2.013 -8.736 1.00 96.75 84 GLY A CA 1
ATOM 651 C C . GLY A 1 84 ? -2.546 -2.142 -8.687 1.00 96.75 84 GLY A C 1
ATOM 652 O O . GLY A 1 84 ? -3.282 -1.174 -8.490 1.00 96.75 84 GLY A O 1
ATOM 653 N N . ALA A 1 85 ? -2.994 -3.390 -8.805 1.00 95.81 85 ALA A N 1
ATOM 654 C CA . ALA A 1 85 ? -4.354 -3.818 -8.511 1.00 95.81 85 ALA A CA 1
ATOM 655 C C . ALA A 1 85 ? -4.409 -4.391 -7.090 1.00 95.81 85 ALA A C 1
ATOM 657 O O . ALA A 1 85 ? -3.498 -5.090 -6.658 1.00 95.81 85 ALA A O 1
ATOM 658 N N . ARG A 1 86 ? -5.459 -4.060 -6.340 1.00 91.69 86 ARG A N 1
ATOM 659 C CA . ARG A 1 86 ? -5.670 -4.488 -4.950 1.00 91.69 86 ARG A CA 1
ATOM 660 C C . ARG A 1 86 ? -7.102 -4.196 -4.528 1.00 91.69 86 ARG A C 1
ATOM 662 O O . ARG A 1 86 ? -7.758 -3.359 -5.155 1.00 91.69 86 ARG A O 1
ATOM 669 N N . ILE A 1 87 ? -7.555 -4.837 -3.452 1.00 85.88 87 ILE A N 1
ATOM 670 C CA . ILE A 1 87 ? -8.784 -4.444 -2.747 1.00 85.88 87 ILE A CA 1
ATOM 671 C C . ILE A 1 87 ? -8.685 -2.983 -2.256 1.00 85.88 87 ILE A C 1
ATOM 673 O O . ILE A 1 87 ? -7.569 -2.493 -2.041 1.00 85.88 87 ILE A O 1
ATOM 677 N N . PRO A 1 88 ? -9.811 -2.266 -2.081 1.00 80.75 88 PRO A N 1
ATOM 678 C CA . PRO A 1 88 ? -9.805 -0.940 -1.469 1.00 80.75 88 PRO A CA 1
ATOM 679 C C . PRO A 1 88 ? -9.100 -0.944 -0.104 1.00 80.75 88 PRO A C 1
ATOM 681 O O . PRO A 1 88 ? -9.297 -1.850 0.702 1.00 80.75 88 PRO A O 1
ATOM 684 N N . LEU A 1 89 ? -8.289 0.083 0.157 1.00 81.06 89 LEU A N 1
ATOM 685 C CA . LEU A 1 89 ? -7.639 0.322 1.447 1.00 81.06 89 LEU A CA 1
ATOM 686 C C . LEU A 1 89 ? -8.150 1.639 2.021 1.00 81.06 89 LEU A C 1
ATOM 688 O O . LEU A 1 89 ? -8.252 2.626 1.298 1.00 81.06 89 LEU A O 1
ATOM 692 N N . ILE A 1 90 ? -8.407 1.642 3.323 1.00 76.25 90 ILE A N 1
ATOM 693 C CA . ILE A 1 90 ? -8.784 2.822 4.099 1.00 76.25 90 ILE A CA 1
ATOM 694 C C . ILE A 1 90 ? -7.500 3.406 4.697 1.00 76.25 90 ILE A C 1
ATOM 696 O O . ILE A 1 90 ? -6.793 2.705 5.421 1.00 76.25 90 ILE A O 1
ATOM 700 N N . ALA A 1 91 ? -7.173 4.655 4.362 1.00 70.56 91 ALA A N 1
ATOM 701 C CA . ALA A 1 91 ? -6.013 5.367 4.903 1.00 70.56 91 ALA A CA 1
ATOM 702 C C . ALA A 1 91 ? -6.410 6.167 6.161 1.00 70.56 91 ALA A C 1
ATOM 704 O O . ALA A 1 91 ? -7.509 6.723 6.239 1.00 70.56 91 ALA A O 1
ATOM 705 N N . TYR A 1 92 ? -5.571 6.079 7.202 1.00 70.94 92 TYR A N 1
ATOM 706 C CA . TYR A 1 92 ? -6.003 6.185 8.603 1.00 70.94 92 TYR A CA 1
ATOM 707 C C . TYR A 1 92 ? -4.724 6.217 9.519 1.00 70.94 92 TYR A C 1
ATOM 709 O O . TYR A 1 92 ? -3.978 5.240 9.524 1.00 70.94 92 TYR A O 1
ATOM 717 N N . ASN A 1 93 ? -4.460 7.310 10.265 1.00 75.00 93 ASN A N 1
ATOM 718 C CA . ASN A 1 93 ? -3.332 7.566 11.216 1.00 75.00 93 ASN A CA 1
ATOM 719 C C . ASN A 1 93 ? -3.779 8.052 12.657 1.00 75.00 93 ASN A C 1
ATOM 721 O O . ASN A 1 93 ? -4.333 9.136 12.772 1.00 75.00 93 ASN A O 1
ATOM 725 N N . VAL A 1 94 ? -3.622 7.349 13.803 1.00 73.56 94 VAL A N 1
ATOM 726 C CA . VAL A 1 94 ? -4.240 7.834 15.085 1.00 73.56 94 VAL A CA 1
ATOM 727 C C . VAL A 1 94 ? -3.364 8.857 15.800 1.00 73.56 94 VAL A C 1
ATOM 729 O O . VAL A 1 94 ? -2.170 8.650 15.980 1.00 73.56 94 VAL A O 1
ATOM 732 N N . ASN A 1 95 ? -4.008 9.910 16.314 1.00 78.19 95 ASN A N 1
ATOM 733 C CA . ASN A 1 95 ? -3.384 10.941 17.137 1.00 78.19 95 ASN A CA 1
ATOM 734 C C . ASN A 1 95 ? -3.537 10.603 18.625 1.00 78.19 95 ASN A C 1
ATOM 736 O O . ASN A 1 95 ? -4.649 10.608 19.163 1.00 78.19 95 ASN A O 1
ATOM 740 N N . LEU A 1 96 ? -2.418 10.333 19.286 1.00 80.19 96 LEU A N 1
ATOM 741 C CA . LEU A 1 96 ? -2.347 10.043 20.717 1.00 80.19 96 LEU A CA 1
ATOM 742 C C . LEU A 1 96 ? -2.110 11.341 21.507 1.00 80.19 96 LEU A C 1
ATOM 744 O O . LEU A 1 96 ? -1.419 12.234 21.020 1.00 80.19 96 LEU A O 1
ATOM 748 N N . LYS A 1 97 ? -2.616 11.444 22.742 1.00 81.56 97 LYS A N 1
ATOM 749 C CA . LYS A 1 97 ? -2.278 12.537 23.677 1.00 81.56 97 LYS A CA 1
ATOM 750 C C . LYS A 1 97 ? -0.918 12.311 24.350 1.00 81.56 97 LYS A C 1
ATOM 752 O O . LYS A 1 97 ? -0.813 12.296 25.571 1.00 81.56 97 LYS A O 1
ATOM 757 N N . THR A 1 98 ? 0.126 12.106 23.552 1.00 82.00 98 THR A N 1
ATOM 758 C CA . THR A 1 98 ? 1.510 12.007 24.029 1.00 82.00 98 THR A CA 1
ATOM 759 C C . THR A 1 98 ? 2.490 12.445 22.944 1.00 82.00 98 THR A C 1
ATOM 761 O O . THR A 1 98 ? 2.235 12.243 21.758 1.00 82.00 98 THR A O 1
ATOM 764 N N . THR A 1 99 ? 3.616 13.024 23.357 1.00 82.38 99 THR A N 1
ATOM 765 C CA . THR A 1 99 ? 4.795 13.251 22.506 1.00 82.38 99 THR A CA 1
ATOM 766 C C . THR A 1 99 ? 5.747 12.049 22.500 1.00 82.38 99 THR A C 1
ATOM 768 O O . THR A 1 99 ? 6.716 12.041 21.744 1.00 82.38 99 THR A O 1
ATOM 771 N N . ASP A 1 100 ? 5.484 11.011 23.305 1.00 88.25 100 ASP A N 1
ATOM 772 C CA . ASP A 1 100 ? 6.286 9.789 23.301 1.00 88.25 100 ASP A CA 1
ATOM 773 C C . ASP A 1 100 ? 6.007 8.934 22.053 1.00 88.25 100 ASP A C 1
ATOM 775 O O . ASP A 1 100 ? 5.079 8.121 21.979 1.00 88.25 100 ASP A O 1
ATOM 779 N N . LEU A 1 101 ? 6.886 9.101 21.068 1.00 88.25 101 LEU A N 1
ATOM 780 C CA . LEU A 1 101 ? 6.928 8.327 19.836 1.00 88.25 101 LEU A CA 1
ATOM 781 C C . LEU A 1 101 ? 7.092 6.809 20.072 1.00 88.25 101 LEU A C 1
ATOM 783 O O . LEU A 1 101 ? 6.712 6.017 19.203 1.00 88.25 101 LEU A O 1
ATOM 787 N N . GLN A 1 102 ? 7.634 6.360 21.210 1.00 92.56 102 GLN A N 1
ATOM 788 C CA . GLN A 1 102 ? 7.744 4.931 21.503 1.00 92.56 102 GLN A CA 1
ATOM 789 C C . GLN A 1 102 ? 6.373 4.300 21.773 1.00 92.56 102 GLN A C 1
ATOM 791 O O . GLN A 1 102 ? 6.118 3.207 21.268 1.00 92.56 102 GLN A O 1
ATOM 796 N N . VAL A 1 103 ? 5.451 5.009 22.438 1.00 89.75 103 VAL A N 1
ATOM 797 C CA . VAL A 1 103 ? 4.054 4.557 22.593 1.00 89.75 103 VAL A CA 1
ATOM 798 C C . VAL A 1 103 ? 3.415 4.334 21.219 1.00 89.75 103 VAL A C 1
ATOM 800 O O . VAL A 1 103 ? 2.854 3.270 20.965 1.00 89.75 103 VAL A O 1
ATOM 803 N N . ALA A 1 104 ? 3.566 5.279 20.285 1.00 88.06 104 ALA A N 1
ATOM 804 C CA . ALA A 1 104 ? 3.030 5.132 18.929 1.00 88.06 104 ALA A CA 1
ATOM 805 C C . ALA A 1 104 ? 3.635 3.928 18.174 1.00 88.06 104 ALA A C 1
ATOM 807 O O . ALA A 1 104 ? 2.917 3.200 17.482 1.00 88.06 104 ALA A O 1
ATOM 808 N N . LYS A 1 105 ? 4.948 3.691 18.310 1.00 91.94 105 LYS A N 1
ATOM 809 C CA . LYS A 1 105 ? 5.651 2.547 17.696 1.00 91.94 105 LYS A CA 1
ATOM 810 C C . LYS A 1 105 ? 5.201 1.205 18.273 1.00 91.94 105 LYS A C 1
ATOM 812 O O . LYS A 1 105 ? 5.007 0.258 17.509 1.00 91.94 105 LYS A O 1
ATOM 817 N N . ASP A 1 106 ? 5.017 1.131 19.586 1.00 93.38 106 ASP A N 1
ATOM 818 C CA . ASP A 1 106 ? 4.532 -0.055 20.290 1.00 93.38 106 ASP A CA 1
ATOM 819 C C . ASP A 1 106 ? 3.105 -0.418 19.871 1.00 93.38 106 ASP A C 1
ATOM 821 O O . ASP A 1 106 ? 2.848 -1.558 19.487 1.00 93.38 106 ASP A O 1
ATOM 825 N N . ILE A 1 107 ? 2.196 0.561 19.867 1.00 89.69 107 ILE A N 1
ATOM 826 C CA . ILE A 1 107 ? 0.808 0.388 19.423 1.00 89.69 107 ILE A CA 1
ATOM 827 C C . ILE A 1 107 ? 0.775 -0.105 17.971 1.00 89.69 107 ILE A C 1
ATOM 829 O O . ILE A 1 107 ? 0.131 -1.107 17.658 1.00 89.69 107 ILE A O 1
ATOM 833 N N . ALA A 1 108 ? 1.530 0.543 17.079 1.00 90.56 108 ALA A N 1
ATOM 834 C CA . ALA A 1 108 ? 1.629 0.130 15.684 1.00 90.56 108 ALA A CA 1
ATOM 835 C C . ALA A 1 108 ? 2.206 -1.289 15.515 1.00 90.56 108 ALA A C 1
ATOM 837 O O . ALA A 1 108 ? 1.826 -1.998 14.583 1.00 90.56 108 ALA A O 1
ATOM 838 N N . LYS A 1 109 ? 3.109 -1.721 16.406 1.00 93.50 109 LYS A N 1
ATOM 839 C CA . LYS A 1 109 ? 3.635 -3.093 16.452 1.00 93.50 109 LYS A CA 1
ATOM 840 C C . LYS A 1 109 ? 2.589 -4.089 16.961 1.00 93.50 109 LYS A C 1
ATOM 842 O O . LYS A 1 109 ? 2.516 -5.174 16.397 1.00 93.50 109 LYS A O 1
ATOM 847 N N . ALA A 1 110 ? 1.783 -3.735 17.961 1.00 93.12 110 ALA A N 1
ATOM 848 C CA . ALA A 1 110 ? 0.752 -4.609 18.519 1.00 93.12 110 ALA A CA 1
ATOM 849 C C . ALA A 1 110 ? -0.392 -4.888 17.526 1.00 93.12 110 ALA A C 1
ATOM 851 O O . ALA A 1 110 ? -0.817 -6.030 17.375 1.00 93.12 110 ALA A O 1
ATOM 852 N N . ILE A 1 111 ? -0.873 -3.868 16.806 1.00 89.38 111 ILE A N 1
ATOM 853 C CA . ILE A 1 111 ? -2.089 -3.998 15.981 1.00 89.38 111 ILE A CA 1
ATOM 854 C C . ILE A 1 111 ? -1.865 -4.565 14.572 1.00 89.38 111 ILE A C 1
ATOM 856 O O . ILE A 1 111 ? -2.838 -4.950 13.927 1.00 89.38 111 ILE A O 1
ATOM 860 N N . ARG A 1 112 ? -0.632 -4.589 14.049 1.00 91.12 112 ARG A N 1
ATOM 861 C CA . ARG A 1 112 ? -0.369 -4.933 12.636 1.00 91.12 112 ARG A CA 1
ATOM 862 C C . ARG A 1 112 ? -0.229 -6.438 12.392 1.00 91.12 112 ARG A C 1
ATOM 864 O O . ARG A 1 112 ? 0.453 -7.139 13.141 1.00 91.12 112 ARG A O 1
ATOM 871 N N . ALA A 1 113 ? -0.756 -6.907 11.261 1.00 90.94 113 ALA A N 1
ATOM 872 C CA . ALA A 1 113 ? -0.695 -8.307 10.833 1.00 90.94 113 ALA A CA 1
ATOM 873 C C . ALA A 1 113 ? 0.741 -8.870 10.830 1.00 90.94 113 ALA A C 1
ATOM 875 O O . ALA A 1 113 ? 0.992 -9.973 11.307 1.00 90.94 113 ALA A O 1
ATOM 876 N N . SER A 1 114 ? 1.716 -8.076 10.366 1.00 88.62 114 SER A N 1
ATOM 877 C CA . SER A 1 114 ? 3.140 -8.448 10.282 1.00 88.62 114 SER A CA 1
ATOM 878 C C . SER A 1 114 ? 3.863 -8.563 11.633 1.00 88.62 114 SER A C 1
ATOM 880 O O . SER A 1 114 ? 5.089 -8.671 11.685 1.00 88.62 114 SER A O 1
ATOM 882 N N . SER A 1 115 ? 3.142 -8.494 12.750 1.00 91.88 115 SER A N 1
ATOM 883 C CA . SER A 1 115 ? 3.673 -8.715 14.098 1.00 91.88 115 SER A CA 1
ATOM 884 C C . SER A 1 115 ? 2.702 -9.511 14.986 1.00 91.88 115 SER A C 1
ATOM 886 O O . SER A 1 115 ? 2.836 -9.480 16.203 1.00 91.88 115 SER A O 1
ATOM 888 N N . GLY A 1 116 ? 1.756 -10.242 14.378 1.00 90.31 116 GLY A N 1
ATOM 889 C CA . GLY A 1 116 ? 0.768 -11.074 15.081 1.00 90.31 116 GLY A CA 1
ATOM 890 C C . GLY A 1 116 ? -0.528 -10.354 15.470 1.00 90.31 116 GLY A C 1
ATOM 891 O O . GLY A 1 116 ? -1.371 -10.953 16.129 1.00 90.31 116 GLY A O 1
ATOM 892 N N . GLY A 1 117 ? -0.687 -9.089 15.070 1.00 89.75 117 GLY A N 1
ATOM 893 C CA . GLY A 1 117 ? -1.898 -8.302 15.289 1.00 89.75 117 GLY A CA 1
ATOM 894 C C . GLY A 1 117 ? -3.023 -8.613 14.296 1.00 89.75 117 GLY A C 1
ATOM 895 O O . GLY A 1 117 ? -3.116 -9.699 13.725 1.00 89.75 117 GLY A O 1
ATOM 896 N N . LEU A 1 118 ? -3.890 -7.627 14.071 1.00 84.81 118 LEU A N 1
ATOM 897 C CA . LEU A 1 118 ? -5.122 -7.780 13.299 1.00 84.81 118 LEU A CA 1
ATOM 898 C C . LEU A 1 118 ? -4.856 -8.157 11.829 1.00 84.81 118 LEU A C 1
ATOM 900 O O . LEU A 1 118 ? -3.982 -7.559 11.189 1.00 84.81 118 LEU A O 1
ATOM 904 N N . PRO A 1 119 ? -5.638 -9.086 11.245 1.00 85.00 119 PRO A N 1
ATOM 905 C CA . PRO A 1 119 ? -5.479 -9.489 9.852 1.00 85.00 119 PRO A CA 1
ATOM 906 C C . PRO A 1 119 ? -5.695 -8.303 8.904 1.00 85.00 119 PRO A C 1
ATOM 908 O O . PRO A 1 119 ? -6.562 -7.459 9.119 1.00 85.00 119 PRO A O 1
ATOM 911 N N . ASN A 1 120 ? -4.896 -8.247 7.836 1.00 85.38 120 ASN A N 1
ATOM 912 C CA . ASN A 1 120 ? -4.875 -7.178 6.825 1.00 85.38 120 ASN A CA 1
ATOM 913 C C . ASN A 1 120 ? -4.519 -5.759 7.330 1.00 85.38 120 ASN A C 1
ATOM 915 O O . ASN A 1 120 ? -4.393 -4.847 6.511 1.00 85.38 120 ASN A O 1
ATOM 919 N N . VAL A 1 121 ? -4.288 -5.548 8.633 1.00 86.12 121 VAL A N 1
ATOM 920 C CA . VAL A 1 121 ? -3.881 -4.241 9.175 1.00 86.12 121 VAL A CA 1
ATOM 921 C C . VAL A 1 121 ? -2.380 -4.017 8.994 1.00 86.12 121 VAL A C 1
ATOM 923 O O . VAL A 1 121 ? -1.548 -4.819 9.424 1.00 86.12 121 VAL A O 1
ATOM 926 N N . LYS A 1 122 ? -2.030 -2.869 8.408 1.00 86.06 122 LYS A N 1
ATOM 927 C CA . LYS A 1 122 ? -0.666 -2.328 8.351 1.00 86.06 122 LYS A CA 1
ATOM 928 C C . LYS A 1 122 ? -0.623 -1.050 9.184 1.00 86.06 122 LYS A C 1
ATOM 930 O O . LYS A 1 122 ? -1.481 -0.193 9.008 1.00 86.06 122 LYS A O 1
ATOM 935 N N . ALA A 1 123 ? 0.364 -0.921 10.067 1.00 88.38 123 ALA A N 1
ATOM 936 C CA . ALA A 1 123 ? 0.509 0.243 10.938 1.00 88.38 123 ALA A CA 1
ATOM 937 C C . ALA A 1 123 ? 1.983 0.602 11.177 1.00 88.38 123 ALA A C 1
ATOM 939 O O . ALA A 1 123 ? 2.857 -0.272 11.240 1.00 88.38 123 ALA A O 1
ATOM 940 N N . LEU A 1 124 ? 2.231 1.902 11.337 1.00 86.62 124 LEU A N 1
ATOM 941 C CA . LEU A 1 124 ? 3.514 2.514 11.675 1.00 86.62 124 LEU A CA 1
ATOM 942 C C . LEU A 1 124 ? 3.272 3.594 12.736 1.00 86.62 124 LEU A C 1
ATOM 944 O O . LEU A 1 124 ? 2.270 4.298 12.667 1.00 86.62 124 LEU A O 1
ATOM 948 N N . GLY A 1 125 ? 4.192 3.723 13.692 1.00 86.62 125 GLY A N 1
ATOM 949 C CA . GLY A 1 125 ? 4.225 4.828 14.649 1.00 86.62 125 GLY A CA 1
ATOM 950 C C . GLY A 1 125 ? 5.323 5.803 14.246 1.00 86.62 125 GLY A C 1
ATOM 951 O O . GLY A 1 125 ? 6.493 5.418 14.206 1.00 86.62 125 GLY A O 1
ATOM 952 N N . PHE A 1 126 ? 4.940 7.029 13.910 1.00 81.62 126 PHE A N 1
ATOM 953 C CA . PHE A 1 126 ? 5.827 8.093 13.447 1.00 81.62 126 PHE A CA 1
ATOM 954 C C . PHE A 1 126 ? 5.329 9.444 13.965 1.00 81.62 126 PHE A C 1
ATOM 956 O O . PHE A 1 126 ? 4.158 9.586 14.315 1.00 81.62 126 PHE A O 1
ATOM 963 N N . GLU A 1 127 ? 6.240 10.407 14.064 1.00 74.44 127 GLU A N 1
ATOM 964 C CA . GLU A 1 127 ? 5.911 11.772 14.461 1.00 74.44 127 GLU A CA 1
ATOM 965 C C . GLU A 1 127 ? 5.230 12.494 13.290 1.00 74.44 127 GLU A C 1
ATOM 967 O O . GLU A 1 127 ? 5.581 12.290 12.126 1.00 74.44 127 GLU A O 1
ATOM 972 N N . LEU A 1 128 ? 4.206 13.283 13.605 1.00 63.03 128 LEU A N 1
ATOM 973 C CA . LEU A 1 128 ? 3.245 13.841 12.658 1.00 63.03 128 LEU A CA 1
ATOM 974 C C . LEU A 1 128 ? 3.089 15.334 12.955 1.00 63.03 128 LEU A C 1
ATOM 976 O O . LEU A 1 128 ? 2.720 15.693 14.072 1.00 63.03 128 LEU A O 1
ATOM 980 N N . ALA A 1 129 ? 3.324 16.189 11.957 1.00 50.28 129 ALA A N 1
ATOM 981 C CA . ALA A 1 129 ? 2.918 17.595 12.031 1.00 50.28 129 ALA A CA 1
ATOM 982 C C . ALA A 1 129 ? 1.378 17.727 11.972 1.00 50.28 129 ALA A C 1
ATOM 984 O O . ALA A 1 129 ? 0.797 18.484 12.741 1.00 50.28 129 ALA A O 1
ATOM 985 N N . ASP A 1 130 ? 0.733 16.901 11.134 1.00 46.16 130 ASP A N 1
ATOM 986 C CA . ASP A 1 130 ? -0.721 16.786 10.916 1.00 46.16 130 ASP A CA 1
ATOM 987 C C . ASP A 1 130 ? -1.129 15.293 10.749 1.00 46.16 130 ASP A C 1
ATOM 989 O O . ASP A 1 130 ? -0.254 14.447 10.628 1.00 46.16 130 ASP A O 1
ATOM 993 N N . ARG A 1 131 ? -2.426 14.927 10.803 1.00 38.81 131 ARG A N 1
ATOM 994 C CA . ARG A 1 131 ? -2.985 13.866 11.705 1.00 38.81 131 ARG A CA 1
ATOM 995 C C . ARG A 1 131 ? -3.736 12.623 11.046 1.00 38.81 131 ARG A C 1
ATOM 997 O O . ARG A 1 131 ? -3.580 12.366 9.860 1.00 38.81 131 ARG A O 1
ATOM 1004 N N . TRP A 1 132 ? -4.525 11.824 11.825 1.00 36.19 132 TRP A N 1
ATOM 1005 C CA . TRP A 1 132 ? -5.864 11.119 11.585 1.00 36.19 132 TRP A CA 1
ATOM 1006 C C . TRP A 1 132 ? -6.171 9.743 10.801 1.00 36.19 132 TRP A C 1
ATOM 1008 O O . TRP A 1 132 ? -5.821 9.697 9.629 1.00 36.19 132 TRP A O 1
ATOM 1018 N N . LYS A 1 133 ? -6.912 8.606 11.173 1.00 50.72 133 LYS A N 1
ATOM 1019 C CA . LYS A 1 133 ? -7.281 7.700 12.381 1.00 50.72 133 LYS A CA 1
ATOM 1020 C C . LYS A 1 133 ? -6.727 6.188 12.458 1.00 50.72 133 LYS A C 1
ATOM 1022 O O . LYS A 1 133 ? -5.542 5.977 12.501 1.00 50.72 133 LYS A O 1
ATOM 1027 N N . VAL A 1 134 ? -7.522 5.088 12.546 1.00 58.12 134 VAL A N 1
ATOM 1028 C CA . VAL A 1 134 ? -7.333 3.688 13.129 1.00 58.12 134 VAL A CA 1
ATOM 1029 C C . VAL A 1 134 ? -7.915 3.539 14.548 1.00 58.12 134 VAL A C 1
ATOM 1031 O O . VAL A 1 134 ? -7.275 3.115 15.501 1.00 58.12 134 VAL A O 1
ATOM 1034 N N . PHE A 1 135 ? -9.165 3.969 14.708 1.00 67.88 135 PHE A N 1
ATOM 1035 C CA . PHE A 1 135 ? -9.622 4.537 15.977 1.00 67.88 135 PHE A CA 1
ATOM 1036 C C . PHE A 1 135 ? -9.855 3.571 17.155 1.00 67.88 135 PHE A C 1
ATOM 1038 O O . PHE A 1 135 ? -9.275 3.796 18.210 1.00 67.88 135 PHE A O 1
ATOM 1045 N N . SER A 1 136 ? -10.708 2.546 17.034 1.00 67.06 136 SER A N 1
ATOM 1046 C CA . SER A 1 136 ? -11.194 1.774 18.199 1.00 67.06 136 SER A CA 1
ATOM 1047 C C . SER A 1 136 ? -10.086 1.002 18.915 1.00 67.06 136 SER A C 1
ATOM 1049 O O . SER A 1 136 ? -9.836 1.231 20.093 1.00 67.06 136 SER A O 1
ATOM 1051 N N . VAL A 1 137 ? -9.371 0.143 18.190 1.00 71.19 137 VAL A N 1
ATOM 1052 C CA . VAL A 1 137 ? -8.326 -0.714 18.771 1.00 71.19 137 VAL A CA 1
ATOM 1053 C C . VAL A 1 137 ? -7.157 0.113 19.312 1.00 71.19 137 VAL A C 1
ATOM 1055 O O . VAL A 1 137 ? -6.639 -0.199 20.379 1.00 71.19 137 VAL A O 1
ATOM 1058 N N . ILE A 1 138 ? -6.782 1.212 18.643 1.00 75.19 138 ILE A N 1
ATOM 1059 C CA . ILE A 1 138 ? -5.753 2.116 19.177 1.00 75.19 138 ILE A CA 1
ATOM 1060 C C . ILE A 1 138 ? -6.262 2.905 20.385 1.00 75.19 138 ILE A C 1
ATOM 1062 O O . ILE A 1 138 ? -5.491 3.104 21.310 1.00 75.19 138 ILE A O 1
ATOM 1066 N N . ARG A 1 139 ? -7.531 3.329 20.437 1.00 82.69 139 ARG A N 1
ATOM 1067 C CA . ARG A 1 139 ? -8.107 3.955 21.641 1.00 82.69 139 ARG A CA 1
ATOM 1068 C C . ARG A 1 139 ? -8.001 3.021 22.844 1.00 82.69 139 ARG A C 1
ATOM 1070 O O . ARG A 1 139 ? -7.654 3.477 23.928 1.00 82.69 139 ARG A O 1
ATOM 1077 N N . ASP A 1 140 ? -8.278 1.737 22.656 1.00 81.69 140 ASP A N 1
ATOM 1078 C CA . ASP A 1 140 ? -8.322 0.778 23.761 1.00 81.69 140 ASP A CA 1
ATOM 1079 C C . ASP A 1 140 ? -6.909 0.338 24.199 1.00 81.69 140 ASP A C 1
ATOM 1081 O O . ASP A 1 140 ? -6.641 0.263 25.397 1.00 81.69 140 ASP A O 1
ATOM 1085 N N . GLU A 1 141 ? -5.964 0.189 23.262 1.00 83.88 141 GLU A N 1
ATOM 1086 C CA . GLU A 1 141 ? -4.537 -0.052 23.556 1.00 83.88 141 GLU A CA 1
ATOM 1087 C C . GLU A 1 141 ? -3.780 1.215 24.024 1.00 83.88 141 GLU A C 1
ATOM 1089 O O . GLU A 1 141 ? -2.795 1.129 24.753 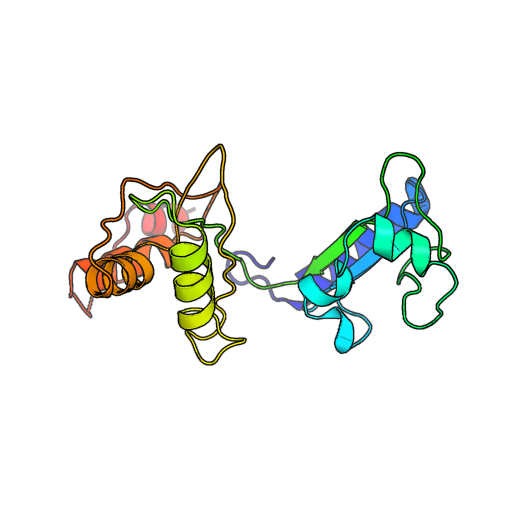1.00 83.88 141 GLU A O 1
ATOM 1094 N N . ALA A 1 142 ? -4.224 2.420 23.663 1.00 83.50 142 ALA A N 1
ATOM 1095 C CA . ALA A 1 142 ? -3.695 3.651 24.253 1.00 83.50 142 ALA A CA 1
ATOM 1096 C C . ALA A 1 142 ? -4.174 3.783 25.708 1.00 83.50 142 ALA A C 1
ATOM 1098 O O . ALA A 1 142 ? -3.376 4.074 26.601 1.00 83.50 142 ALA A O 1
ATOM 1099 N N . ARG A 1 143 ? -5.449 3.466 25.977 1.00 87.88 143 ARG A N 1
ATOM 1100 C CA . ARG A 1 143 ? -6.023 3.456 27.330 1.00 87.88 143 ARG A CA 1
ATOM 1101 C C . ARG A 1 143 ? -5.402 2.406 28.246 1.00 87.88 143 ARG A C 1
ATOM 1103 O O . ARG A 1 143 ? -5.174 2.721 29.411 1.00 87.88 143 ARG A O 1
ATOM 1110 N N . SER A 1 144 ? -5.061 1.214 27.743 1.00 87.88 144 SER A N 1
ATOM 1111 C CA . SER A 1 144 ? -4.304 0.210 28.517 1.00 87.88 144 SER A CA 1
ATOM 1112 C C . SER A 1 144 ? -2.928 0.734 28.973 1.00 87.88 144 SER A C 1
ATOM 1114 O O . SER A 1 144 ? -2.397 0.283 29.986 1.00 87.88 144 SER A O 1
ATOM 1116 N N . ARG A 1 145 ? -2.394 1.745 28.271 1.00 89.00 145 ARG A N 1
ATOM 1117 C CA . ARG A 1 145 ? -1.134 2.458 28.548 1.00 89.00 145 ARG A CA 1
ATOM 1118 C C . ARG A 1 145 ? -1.326 3.825 29.225 1.00 89.00 145 ARG A C 1
ATOM 1120 O O . ARG A 1 145 ? -0.360 4.570 29.358 1.00 89.00 145 ARG A O 1
ATOM 1127 N N . GLY A 1 146 ? -2.547 4.178 29.639 1.00 88.75 146 GLY A N 1
ATOM 1128 C CA . GLY A 1 146 ? -2.853 5.457 30.296 1.00 88.75 146 GLY A CA 1
ATOM 1129 C C . GLY A 1 146 ? -2.869 6.689 29.377 1.00 88.75 146 GLY A C 1
ATOM 1130 O O . GLY A 1 146 ? -2.824 7.811 29.875 1.00 88.75 146 GLY A O 1
ATOM 1131 N N . VAL A 1 147 ? -2.935 6.507 28.054 1.00 89.31 147 VAL A N 1
ATOM 1132 C CA . VAL A 1 147 ? -2.940 7.587 27.052 1.00 89.31 147 VAL A CA 1
ATOM 1133 C C . VAL A 1 147 ? -4.308 7.671 26.370 1.00 89.31 147 VAL A C 1
ATOM 1135 O O . VAL A 1 147 ? -4.811 6.684 25.842 1.00 89.31 147 VAL A O 1
ATOM 1138 N N . ASP A 1 148 ? -4.912 8.858 26.327 1.00 84.12 148 ASP A N 1
ATOM 1139 C CA . ASP A 1 148 ? -6.146 9.081 25.562 1.00 84.12 148 ASP A CA 1
ATOM 1140 C C . ASP A 1 148 ? -5.867 9.390 24.080 1.00 84.12 148 ASP A C 1
ATOM 1142 O O . ASP A 1 148 ? -4.812 9.904 23.699 1.00 84.12 148 ASP A O 1
ATOM 1146 N N . VAL A 1 149 ? -6.862 9.129 23.230 1.00 80.12 149 VAL A N 1
ATOM 1147 C CA . VAL A 1 149 ? -6.884 9.571 21.826 1.00 80.12 149 VAL A CA 1
ATOM 1148 C C . VAL A 1 149 ? -7.551 10.944 21.750 1.00 80.12 149 VAL A C 1
ATOM 1150 O O . VAL A 1 149 ? -8.593 11.159 22.363 1.00 80.12 149 VAL A O 1
ATOM 1153 N N . ASP A 1 150 ? -6.958 11.876 21.003 1.00 77.38 150 ASP A N 1
ATOM 1154 C CA . ASP A 1 150 ? -7.391 13.281 21.001 1.00 77.38 150 ASP A CA 1
ATOM 1155 C C . ASP A 1 150 ? -8.550 13.564 20.038 1.00 77.38 150 ASP A C 1
ATOM 1157 O O . ASP A 1 150 ? -9.675 13.858 20.429 1.00 77.38 150 ASP A O 1
ATOM 1161 N N . ALA A 1 151 ? -8.265 13.420 18.752 1.00 69.69 151 ALA A N 1
ATOM 1162 C CA . ALA A 1 151 ? -9.193 13.570 17.642 1.00 69.69 151 ALA A CA 1
ATOM 1163 C C . ALA A 1 151 ? -8.724 12.643 16.523 1.00 69.69 151 ALA A C 1
ATOM 1165 O O . ALA A 1 151 ? -7.613 12.112 16.610 1.00 69.69 151 ALA A O 1
ATOM 1166 N N . SER A 1 152 ? -9.519 12.445 15.465 1.00 70.19 152 SER A N 1
ATOM 1167 C CA . SER A 1 152 ? -9.020 11.977 14.157 1.00 70.19 152 SER A CA 1
ATOM 1168 C C . SER A 1 152 ? -10.131 11.899 13.074 1.00 70.19 152 SER A C 1
ATOM 1170 O O . SER A 1 152 ? -11.310 11.762 13.402 1.00 70.19 152 SER A O 1
ATOM 1172 N N . GLU A 1 153 ? -9.752 11.956 11.792 1.00 66.69 153 GLU A N 1
ATOM 1173 C CA . GLU A 1 153 ? -10.541 12.019 10.541 1.00 66.69 153 GLU A CA 1
ATOM 1174 C C . GLU A 1 153 ? -10.165 10.918 9.499 1.00 66.69 153 GLU A C 1
ATOM 1176 O O . GLU A 1 153 ? -9.194 10.182 9.663 1.00 66.69 153 GLU A O 1
ATOM 1181 N N . ILE A 1 154 ? -10.954 10.763 8.433 1.00 66.50 154 ILE A N 1
ATOM 1182 C CA . ILE A 1 154 ? -10.741 9.777 7.356 1.00 66.50 154 ILE A CA 1
ATOM 1183 C C . ILE A 1 154 ? -9.985 10.420 6.182 1.00 66.50 154 ILE A C 1
ATOM 1185 O O . ILE A 1 154 ? -10.407 11.459 5.687 1.00 66.50 154 ILE A O 1
ATOM 1189 N N . VAL A 1 155 ? -8.928 9.772 5.675 1.00 65.38 155 VAL A N 1
ATOM 1190 C CA . VAL A 1 155 ? -8.187 10.271 4.504 1.00 65.38 155 VAL A CA 1
ATOM 1191 C C . VAL A 1 155 ? -8.980 9.995 3.215 1.00 65.38 155 VAL A C 1
ATOM 1193 O O . VAL A 1 155 ? -9.029 8.858 2.741 1.00 65.38 155 VAL A O 1
ATOM 1196 N N . GLY A 1 156 ? -9.562 11.032 2.610 1.00 72.00 156 GLY A N 1
ATOM 1197 C CA . GLY A 1 156 ? -10.267 10.925 1.326 1.00 72.00 156 GLY A CA 1
ATOM 1198 C C . GLY A 1 156 ? -11.600 10.171 1.420 1.00 72.00 156 GLY A C 1
ATOM 1199 O O . GLY A 1 156 ? -12.383 10.389 2.340 1.00 72.00 156 GLY A O 1
ATOM 1200 N N . THR A 1 157 ? -11.894 9.305 0.445 1.00 75.88 157 THR A N 1
ATOM 1201 C CA . THR A 1 157 ? -13.151 8.539 0.389 1.00 75.88 157 THR A CA 1
ATOM 1202 C C . THR A 1 157 ? -12.991 7.110 0.911 1.00 75.88 157 THR A C 1
ATOM 1204 O O . THR A 1 157 ? -11.948 6.477 0.749 1.00 75.88 157 THR A O 1
ATOM 1207 N N . ILE A 1 158 ? -14.059 6.572 1.510 1.00 72.25 158 ILE A N 1
ATOM 1208 C CA . ILE A 1 158 ? -14.137 5.174 1.961 1.00 72.25 158 ILE A CA 1
ATOM 1209 C C . ILE A 1 158 ? -15.308 4.433 1.303 1.00 72.25 158 ILE A C 1
ATOM 1211 O O . ILE A 1 158 ? -16.311 5.060 0.959 1.00 72.25 158 ILE A O 1
ATOM 1215 N N . PRO A 1 159 ? -15.233 3.097 1.145 1.00 74.50 159 PRO A N 1
ATOM 1216 C CA . PRO A 1 159 ? -16.375 2.307 0.699 1.00 74.50 159 PRO A CA 1
ATOM 1217 C C . PRO A 1 159 ? -17.538 2.415 1.695 1.00 74.50 159 PRO A C 1
ATOM 1219 O O . PRO A 1 159 ? -17.333 2.233 2.895 1.00 74.50 159 PRO A O 1
ATOM 1222 N N . LEU A 1 160 ? -18.768 2.616 1.208 1.00 76.44 160 LEU A N 1
ATOM 1223 C CA . LEU A 1 160 ? -19.963 2.712 2.063 1.00 76.44 160 LEU A CA 1
ATOM 1224 C C . LEU A 1 160 ? -20.115 1.497 2.998 1.00 76.44 160 LEU A C 1
ATOM 1226 O O . LEU A 1 160 ? -20.442 1.658 4.168 1.00 76.44 160 LEU A O 1
ATOM 1230 N N . ALA A 1 161 ? -19.791 0.291 2.519 1.00 71.06 161 ALA A N 1
ATOM 1231 C CA . ALA A 1 161 ? -19.812 -0.928 3.330 1.00 71.06 161 ALA A CA 1
ATOM 1232 C C . ALA A 1 161 ? -18.902 -0.859 4.578 1.00 71.06 161 ALA A C 1
ATOM 1234 O O . ALA A 1 161 ? -19.229 -1.449 5.603 1.00 71.06 161 ALA A O 1
ATOM 1235 N N . ALA A 1 162 ? -17.795 -0.108 4.525 1.00 71.75 162 ALA A N 1
ATOM 1236 C CA . ALA A 1 162 ? -16.911 0.086 5.673 1.00 71.75 162 ALA A CA 1
ATOM 1237 C C . ALA A 1 162 ? -17.487 1.085 6.688 1.00 71.75 162 ALA A C 1
ATOM 1239 O O . ALA A 1 162 ? -17.418 0.836 7.889 1.00 71.75 162 ALA A O 1
ATOM 1240 N N . ALA A 1 163 ? -18.112 2.174 6.221 1.00 74.88 163 ALA A N 1
ATOM 1241 C CA . ALA A 1 163 ? -18.832 3.104 7.095 1.00 74.88 163 ALA A CA 1
ATOM 1242 C C . ALA A 1 163 ? -19.976 2.389 7.842 1.00 74.88 163 ALA A C 1
ATOM 1244 O O . ALA A 1 163 ? -20.178 2.589 9.037 1.00 74.88 163 ALA A O 1
ATOM 1245 N N . VAL A 1 164 ? -20.674 1.491 7.144 1.00 73.75 164 VAL A N 1
ATOM 1246 C CA . VAL A 1 164 ? -21.779 0.685 7.683 1.00 73.75 164 VAL A CA 1
ATOM 1247 C C . VAL A 1 164 ? -21.306 -0.385 8.665 1.00 73.75 164 VAL A C 1
ATOM 1249 O O . VAL A 1 164 ? -22.000 -0.641 9.646 1.00 73.75 164 VAL A O 1
ATOM 1252 N N . GLY A 1 165 ? -20.125 -0.976 8.454 1.00 67.88 165 GLY A N 1
ATOM 1253 C CA . GLY A 1 165 ? -19.495 -1.867 9.435 1.00 67.88 165 GLY A CA 1
ATOM 1254 C C . GLY A 1 165 ? -19.340 -1.189 10.798 1.00 67.88 165 GLY A C 1
ATOM 1255 O O . GLY A 1 165 ? -19.821 -1.707 11.799 1.00 67.88 165 GLY A O 1
ATOM 1256 N N . VAL A 1 166 ? -18.809 0.039 10.817 1.00 70.44 166 VAL A N 1
ATOM 1257 C CA . VAL A 1 166 ? -18.659 0.829 12.055 1.00 70.44 166 VAL A CA 1
ATOM 1258 C C . VAL A 1 166 ? -20.010 1.115 12.731 1.00 70.44 166 VAL A C 1
ATOM 1260 O O . VAL A 1 166 ? -20.082 1.124 13.958 1.00 70.44 166 VAL A O 1
ATOM 1263 N N . ILE A 1 167 ? -21.089 1.309 11.963 1.00 67.94 167 ILE A N 1
ATOM 1264 C CA . ILE A 1 167 ? -22.444 1.481 12.518 1.00 67.94 167 ILE A CA 1
ATOM 1265 C C . ILE A 1 167 ? -22.942 0.178 13.164 1.00 67.94 167 ILE A C 1
ATOM 1267 O O . ILE A 1 167 ? -23.464 0.226 14.275 1.00 67.94 167 ILE A O 1
ATOM 1271 N N . LYS A 1 168 ? -22.746 -0.985 12.527 1.00 64.75 168 LYS A N 1
ATOM 1272 C CA . LYS A 1 168 ? -23.108 -2.296 13.106 1.00 64.75 168 LYS A CA 1
ATOM 1273 C C . LYS A 1 168 ? -22.401 -2.537 14.439 1.00 64.75 168 LYS A C 1
ATOM 1275 O O . LYS A 1 168 ? -23.061 -2.854 15.427 1.00 64.75 168 LYS A O 1
ATOM 1280 N N . ASP A 1 169 ? -21.086 -2.327 14.460 1.00 63.88 169 ASP A N 1
ATOM 1281 C CA . ASP A 1 169 ? -20.238 -2.528 15.639 1.00 63.88 169 ASP A CA 1
ATOM 1282 C C . ASP A 1 169 ? -20.626 -1.590 16.799 1.00 63.88 169 ASP A C 1
ATOM 1284 O O . ASP A 1 169 ? -20.514 -1.963 17.964 1.00 63.88 169 ASP A O 1
ATOM 1288 N N . ALA A 1 170 ? -21.094 -0.373 16.490 1.00 62.88 170 ALA A N 1
ATOM 1289 C CA . ALA A 1 170 ? -21.489 0.626 17.483 1.00 62.88 170 ALA A CA 1
ATOM 1290 C C . ALA A 1 170 ? -22.933 0.475 18.000 1.00 62.88 170 ALA A C 1
ATOM 1292 O O . ALA A 1 170 ? -23.206 0.859 19.135 1.00 62.88 170 ALA A O 1
ATOM 1293 N N . VAL A 1 171 ? -23.857 -0.039 17.180 1.00 53.25 171 VAL A N 1
ATOM 1294 C CA . VAL A 1 171 ? -25.295 -0.132 17.511 1.00 53.25 171 VAL A CA 1
ATOM 1295 C C . VAL A 1 171 ? -25.668 -1.485 18.136 1.00 53.25 171 VAL A C 1
ATOM 1297 O O . VAL A 1 171 ? -26.676 -1.569 18.829 1.00 53.25 171 VAL A O 1
ATOM 1300 N N . ILE A 1 172 ? -24.847 -2.528 17.948 1.00 52.06 172 ILE A N 1
ATOM 1301 C CA . ILE A 1 172 ? -25.098 -3.897 18.446 1.00 52.06 172 ILE A CA 1
ATOM 1302 C C . ILE A 1 172 ? -26.460 -4.440 17.958 1.00 52.06 172 ILE A C 1
ATOM 1304 O O . ILE A 1 172 ? -27.196 -5.100 18.686 1.00 52.06 172 ILE A O 1
ATOM 1308 N N . GLU A 1 173 ? -26.785 -4.170 16.690 1.00 53.25 173 GLU A N 1
ATOM 1309 C CA . GLU A 1 173 ? -27.973 -4.690 16.001 1.00 53.25 173 GLU A CA 1
ATOM 1310 C C . GLU A 1 173 ? -27.541 -5.661 14.881 1.00 53.25 173 GLU A C 1
ATOM 1312 O O . GLU A 1 173 ? -27.193 -5.220 13.775 1.00 53.25 173 GLU A O 1
ATOM 1317 N N . PRO A 1 174 ? -27.523 -6.987 15.140 1.00 55.81 174 PRO A N 1
ATOM 1318 C CA . PRO A 1 174 ? -27.119 -7.995 14.160 1.00 55.81 174 PRO A CA 1
ATOM 1319 C C . PRO A 1 174 ? -27.938 -7.968 12.862 1.00 55.81 174 PRO A C 1
ATOM 1321 O O . PRO A 1 174 ? -27.412 -8.319 11.802 1.00 55.81 174 PRO A O 1
ATOM 1324 N N . ALA A 1 175 ? -29.203 -7.542 12.924 1.00 62.47 175 ALA A N 1
ATOM 1325 C CA . ALA A 1 175 ? -30.117 -7.506 11.790 1.00 62.47 175 ALA A CA 1
ATOM 1326 C C . ALA A 1 175 ? -29.945 -6.276 10.879 1.00 62.47 175 ALA A C 1
ATOM 1328 O O . ALA A 1 175 ? -30.602 -6.220 9.839 1.00 62.47 175 ALA A O 1
ATOM 1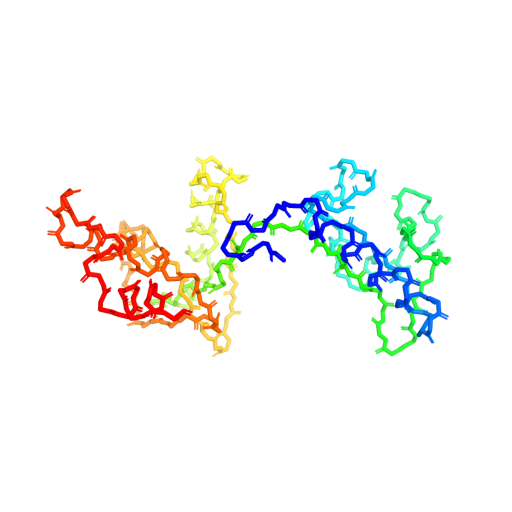329 N N . PHE A 1 176 ? -29.071 -5.309 11.205 1.00 63.62 176 PHE A N 1
ATOM 1330 C CA . PHE A 1 176 ? -28.881 -4.125 10.359 1.00 63.62 176 PHE A CA 1
ATOM 1331 C C . PHE A 1 176 ? -28.298 -4.501 8.984 1.00 63.62 176 PHE A C 1
ATOM 1333 O O . PHE A 1 176 ? -27.317 -5.244 8.890 1.00 63.62 176 PHE A O 1
ATOM 1340 N N . ARG A 1 177 ? -28.868 -3.992 7.889 1.00 69.44 177 ARG A N 1
ATOM 1341 C CA . ARG A 1 177 ? -28.526 -4.373 6.507 1.00 69.44 177 ARG A CA 1
ATOM 1342 C C . ARG A 1 177 ? -28.226 -3.167 5.616 1.00 69.44 177 ARG A C 1
ATOM 1344 O O . ARG A 1 177 ? -28.749 -2.074 5.807 1.00 69.44 177 ARG A O 1
ATOM 1351 N N . MET A 1 178 ? -27.426 -3.405 4.573 1.00 67.38 178 MET A N 1
ATOM 1352 C CA . MET A 1 178 ? -27.058 -2.397 3.564 1.00 67.38 178 MET A CA 1
ATOM 1353 C C . MET A 1 178 ? -28.260 -1.808 2.803 1.00 67.38 178 MET A C 1
ATOM 1355 O O . MET A 1 178 ? -28.157 -0.707 2.275 1.00 67.38 178 MET A O 1
ATOM 1359 N N . ASP A 1 179 ? -29.380 -2.530 2.726 1.00 69.56 179 ASP A N 1
ATOM 1360 C CA . ASP A 1 179 ? -30.610 -2.113 2.040 1.00 69.56 179 ASP A CA 1
ATOM 1361 C C . ASP A 1 179 ? -31.563 -1.285 2.923 1.00 69.56 179 ASP A C 1
ATOM 1363 O O . ASP A 1 179 ? -32.575 -0.791 2.432 1.00 69.56 179 ASP A O 1
ATOM 1367 N N . GLN A 1 180 ? -31.229 -1.066 4.200 1.00 70.12 180 GLN A N 1
ATOM 1368 C CA . GLN A 1 180 ? -31.929 -0.109 5.070 1.00 70.12 180 GLN A CA 1
ATOM 1369 C C . GLN A 1 180 ? -31.398 1.328 4.926 1.00 70.12 180 GLN A C 1
ATOM 1371 O O . GLN A 1 180 ? -32.012 2.264 5.432 1.00 70.12 180 GLN A O 1
ATOM 1376 N N . ILE A 1 181 ? -30.275 1.513 4.228 1.00 77.69 181 ILE A N 1
ATOM 1377 C CA . ILE A 1 181 ? -29.664 2.817 3.950 1.00 77.69 181 ILE A CA 1
ATOM 1378 C C . ILE A 1 181 ? -30.411 3.458 2.777 1.00 77.69 181 ILE A C 1
ATOM 1380 O O . ILE A 1 181 ? -30.522 2.852 1.709 1.00 77.69 181 ILE A O 1
ATOM 1384 N N . LEU A 1 182 ? -30.917 4.678 2.967 1.00 72.25 182 LEU A N 1
ATOM 1385 C CA . LEU A 1 182 ? -31.800 5.349 2.010 1.00 72.25 182 LEU A CA 1
ATOM 1386 C C . LEU A 1 182 ? -31.142 5.504 0.632 1.00 72.25 182 LEU A C 1
ATOM 1388 O O . LEU A 1 182 ? -31.714 5.101 -0.379 1.00 72.25 182 LEU A O 1
ATOM 1392 N N . GLU A 1 183 ? -29.906 5.992 0.603 1.00 73.75 183 GLU A N 1
ATOM 1393 C CA . GLU A 1 183 ? -29.104 6.207 -0.602 1.00 73.75 183 GLU A CA 1
ATOM 1394 C C . GLU A 1 183 ? -28.891 4.900 -1.375 1.00 73.75 183 GLU A C 1
ATOM 1396 O O . GLU A 1 183 ? -28.954 4.882 -2.601 1.00 73.75 183 GLU A O 1
ATOM 1401 N N . LYS A 1 184 ? -28.726 3.771 -0.671 1.00 71.31 184 LYS A N 1
ATOM 1402 C CA . LYS A 1 184 ? -28.575 2.453 -1.304 1.00 71.31 184 LYS A CA 1
ATOM 1403 C C . LYS A 1 184 ? -29.867 1.902 -1.903 1.00 71.31 184 LYS A C 1
ATOM 1405 O O . LYS A 1 184 ? -29.776 1.030 -2.762 1.00 71.31 184 LYS A O 1
ATOM 1410 N N . ARG A 1 185 ? -31.034 2.395 -1.475 1.00 64.31 185 ARG A N 1
ATOM 1411 C CA . ARG A 1 185 ? -32.326 2.107 -2.117 1.00 64.31 185 ARG A CA 1
ATOM 1412 C C . ARG A 1 185 ? -32.580 3.025 -3.312 1.00 64.31 185 ARG A C 1
ATOM 1414 O O . ARG A 1 185 ? -33.128 2.557 -4.301 1.00 64.31 185 ARG A O 1
ATOM 1421 N N . VAL A 1 186 ? -32.164 4.292 -3.229 1.00 69.75 186 VAL A N 1
ATOM 1422 C CA . VAL A 1 186 ? -32.268 5.261 -4.335 1.00 69.75 186 VAL A CA 1
ATOM 1423 C C . VAL A 1 186 ? -31.369 4.838 -5.502 1.00 69.75 186 VAL A C 1
ATOM 1425 O O . VAL A 1 186 ? -31.881 4.597 -6.588 1.00 69.75 186 VAL A O 1
ATOM 1428 N N . TRP A 1 187 ? -30.075 4.584 -5.264 1.00 66.19 187 TRP A N 1
ATOM 1429 C CA . TRP A 1 187 ? -29.117 4.092 -6.277 1.00 66.19 187 TRP A CA 1
ATOM 1430 C C . TRP A 1 187 ? -29.348 2.636 -6.744 1.00 66.19 187 TRP A C 1
ATOM 1432 O O . TRP A 1 187 ? -28.449 2.018 -7.313 1.00 66.19 187 TRP A O 1
ATOM 1442 N N . ALA A 1 188 ? -30.496 2.044 -6.417 1.00 59.12 188 ALA A N 1
ATOM 1443 C CA . ALA A 1 188 ? -30.936 0.735 -6.901 1.00 59.12 188 ALA A CA 1
ATOM 1444 C C . ALA A 1 188 ? -32.296 0.812 -7.628 1.00 59.12 188 ALA A C 1
ATOM 1446 O O . ALA A 1 188 ? -32.861 -0.225 -7.976 1.00 59.12 188 ALA A O 1
ATOM 1447 N N . GLY A 1 189 ? -32.829 2.026 -7.820 1.00 54.28 189 GLY A N 1
ATOM 1448 C CA . GLY A 1 189 ? -34.012 2.330 -8.630 1.00 54.28 189 GLY A CA 1
ATOM 1449 C C . GLY A 1 189 ? -33.708 3.189 -9.866 1.00 54.28 189 GLY A C 1
ATOM 1450 O O . GLY A 1 189 ? -34.651 3.640 -10.513 1.00 54.28 189 GLY A O 1
ATOM 1451 N N . GLU A 1 190 ? -32.422 3.406 -10.162 1.00 42.38 190 GLU A N 1
ATOM 1452 C CA . GLU A 1 190 ? -31.864 4.039 -11.370 1.00 42.38 190 GLU A CA 1
ATOM 1453 C C . GLU A 1 190 ? -31.052 3.004 -12.168 1.00 42.38 190 GLU A C 1
ATOM 1455 O O . GLU A 1 190 ? -31.138 3.038 -13.416 1.00 42.38 190 GLU A O 1
#

Secondary structure (DSSP, 8-state):
---TT--HHHHHHHHHHHH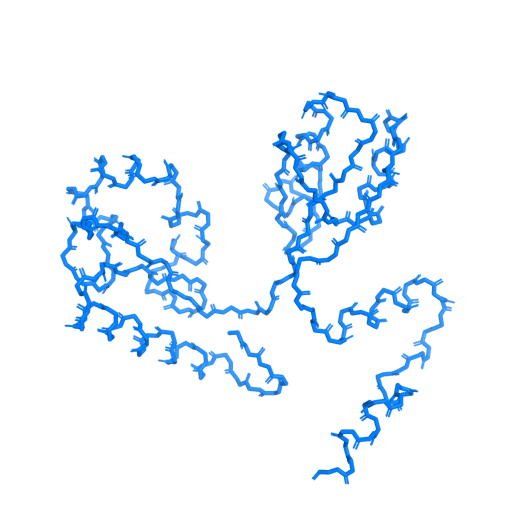HHHHHHH---EEEEETT-SSGGGSSHHHHTTTHHHHHHHTTT-GGG--SBS-S--BTTTB-EEEEE----------BS-S-HHHHHHHHHHHBGGGT-BTT--------SS----HHHHHHHHHHTT--B------S---HHHHHHHHHHHHT-TT--GGGSHHHHHTT--